Protein AF-A0A8S8Z8U0-F1 (afdb_monomer_lite)

pLDDT: mean 83.7, std 10.75, range [33.66, 98.5]

Structure (mmCIF, N/CA/C/O backbone):
data_AF-A0A8S8Z8U0-F1
#
_entry.id   AF-A0A8S8Z8U0-F1
#
loop_
_atom_site.group_PDB
_atom_site.id
_atom_site.type_symbol
_atom_site.label_atom_id
_atom_site.label_alt_id
_atom_site.label_comp_id
_atom_site.label_asym_id
_atom_site.label_entity_id
_atom_site.label_seq_id
_atom_site.pdbx_PDB_ins_code
_atom_site.Cartn_x
_atom_site.Cartn_y
_atom_site.Cartn_z
_atom_site.occupancy
_atom_site.B_iso_or_equiv
_atom_site.auth_seq_id
_atom_site.auth_comp_id
_atom_site.auth_asym_id
_atom_site.auth_atom_id
_atom_site.pdbx_PDB_model_num
ATOM 1 N N . MET A 1 1 ? -14.856 -9.586 31.157 1.00 59.41 1 MET A N 1
ATOM 2 C CA . MET A 1 1 ? -15.516 -8.540 30.351 1.00 59.41 1 MET A CA 1
ATOM 3 C C . MET A 1 1 ? -16.063 -7.443 31.246 1.00 59.41 1 MET A C 1
ATOM 5 O O . MET A 1 1 ? -15.635 -6.316 31.085 1.00 59.41 1 MET A O 1
ATOM 9 N N . ASP A 1 2 ? -16.874 -7.767 32.256 1.00 60.34 2 ASP A N 1
ATOM 10 C CA . ASP A 1 2 ? -17.532 -6.784 33.145 1.00 60.34 2 ASP A CA 1
ATOM 11 C C . ASP A 1 2 ? -16.604 -5.795 33.875 1.00 60.34 2 ASP A C 1
ATOM 13 O O . ASP A 1 2 ? -17.042 -4.729 34.283 1.00 60.34 2 ASP A O 1
ATOM 17 N N . ASN A 1 3 ? -15.312 -6.108 34.011 1.00 70.12 3 ASN A N 1
ATOM 18 C CA . ASN A 1 3 ? -14.345 -5.220 34.657 1.00 70.12 3 ASN A CA 1
ATOM 19 C C . ASN A 1 3 ? -13.722 -4.174 33.714 1.00 70.12 3 ASN A C 1
ATOM 21 O O . ASN A 1 3 ? -12.944 -3.348 34.184 1.00 70.12 3 ASN A O 1
ATOM 25 N N . TYR A 1 4 ? -14.025 -4.210 32.410 1.00 77.19 4 TYR A N 1
ATOM 26 C CA . TYR A 1 4 ? -13.446 -3.277 31.439 1.00 77.19 4 TYR A CA 1
ATOM 27 C C . TYR A 1 4 ? -13.856 -1.822 31.707 1.00 77.19 4 TYR A C 1
ATOM 29 O O . TYR A 1 4 ? -13.040 -0.926 31.548 1.00 77.19 4 TYR A O 1
ATOM 37 N N . GLU A 1 5 ? -15.052 -1.595 32.256 1.00 76.50 5 GLU A N 1
ATOM 38 C CA . GLU A 1 5 ? -15.542 -0.262 32.651 1.00 76.50 5 GLU A CA 1
ATOM 39 C C . GLU A 1 5 ? -14.601 0.448 33.648 1.00 76.50 5 GLU A C 1
ATOM 41 O O . GLU A 1 5 ? -14.467 1.669 33.643 1.00 76.50 5 GLU A O 1
ATOM 46 N N . PHE A 1 6 ? -13.871 -0.311 34.475 1.00 81.06 6 PHE A N 1
ATOM 47 C CA . PHE A 1 6 ? -12.860 0.242 35.387 1.00 81.06 6 PHE A CA 1
ATOM 48 C C . PHE A 1 6 ? -11.534 0.587 34.697 1.00 81.06 6 PHE A C 1
ATOM 50 O O . PHE A 1 6 ? -10.715 1.299 35.277 1.00 81.06 6 PHE A O 1
ATOM 57 N N . LEU A 1 7 ? -11.312 0.059 33.494 1.00 80.06 7 LEU A N 1
ATOM 58 C CA . LEU A 1 7 ? -10.136 0.292 32.660 1.00 80.06 7 LEU A CA 1
ATOM 59 C C . LEU A 1 7 ? -10.398 1.363 31.594 1.00 80.06 7 LEU A C 1
ATOM 61 O O . LEU A 1 7 ? -9.447 1.997 31.159 1.00 80.06 7 LEU A O 1
ATOM 65 N N . GLU A 1 8 ? -11.654 1.631 31.230 1.00 77.38 8 GLU A N 1
ATOM 66 C CA . GLU A 1 8 ? -12.023 2.645 30.231 1.00 77.38 8 GLU A CA 1
ATOM 67 C C . GLU A 1 8 ? -11.437 4.023 30.559 1.00 77.38 8 GLU A C 1
ATOM 69 O O . GLU A 1 8 ? -10.786 4.633 29.716 1.00 77.38 8 GLU A O 1
ATOM 74 N N . ALA A 1 9 ? -11.597 4.507 31.794 1.00 76.62 9 ALA A N 1
ATOM 75 C CA . ALA A 1 9 ? -11.034 5.799 32.184 1.00 76.62 9 ALA A CA 1
ATOM 76 C C . ALA A 1 9 ? -9.488 5.794 32.178 1.00 76.62 9 ALA A C 1
ATOM 78 O O . ALA A 1 9 ? -8.913 6.632 31.483 1.00 76.62 9 ALA A O 1
ATOM 79 N N . PRO A 1 10 ? -8.798 4.845 32.847 1.00 79.69 10 PRO A N 1
ATOM 80 C CA . PRO A 1 10 ? -7.342 4.748 32.778 1.00 79.69 10 PRO A CA 1
ATOM 81 C C . PRO A 1 10 ? -6.790 4.601 31.363 1.00 79.69 10 PRO A C 1
ATOM 83 O O . PRO A 1 10 ? -5.820 5.262 31.042 1.00 79.69 10 PRO A O 1
ATOM 86 N N . ILE A 1 11 ? -7.374 3.771 30.499 1.00 76.75 11 ILE A N 1
ATOM 87 C CA . ILE A 1 11 ? -6.892 3.593 29.120 1.00 76.75 11 ILE A CA 1
ATOM 88 C C . ILE A 1 11 ? -7.224 4.837 28.296 1.00 76.75 11 ILE A C 1
ATOM 90 O O . ILE A 1 11 ? -6.381 5.330 27.551 1.00 76.75 11 ILE A O 1
ATOM 94 N N . GLY A 1 12 ? -8.429 5.382 28.459 1.00 65.31 12 GLY A N 1
ATOM 95 C CA . GLY A 1 12 ? -8.905 6.566 27.752 1.00 65.31 12 GLY A CA 1
ATOM 96 C C . GLY A 1 12 ? -8.086 7.825 28.037 1.00 65.31 12 GLY A C 1
ATOM 97 O O . GLY A 1 12 ? -7.941 8.653 27.140 1.00 65.31 12 GLY A O 1
ATOM 98 N N . GLU A 1 13 ? -7.497 7.934 29.232 1.00 66.81 13 GLU A N 1
ATOM 99 C CA . GLU A 1 13 ? -6.530 8.980 29.602 1.00 66.81 13 GLU A CA 1
ATOM 100 C C . GLU A 1 13 ? -5.224 8.929 28.785 1.00 66.81 13 GLU A C 1
ATOM 102 O O . GLU A 1 13 ? -4.529 9.936 28.679 1.00 66.81 13 GLU A O 1
ATOM 107 N N . TYR A 1 14 ? -4.876 7.780 28.200 1.00 67.81 14 TYR A N 1
ATOM 108 C CA . TYR A 1 14 ? -3.660 7.606 27.394 1.00 67.81 14 TYR A CA 1
ATOM 109 C C . TYR A 1 14 ? -3.955 7.423 25.903 1.00 67.81 14 TYR A C 1
ATOM 111 O O . TYR A 1 14 ? -3.172 7.859 25.058 1.00 67.81 14 TYR A O 1
ATOM 119 N N . ASN A 1 15 ? -5.052 6.742 25.567 1.00 62.75 15 ASN A N 1
ATOM 120 C CA . ASN A 1 15 ? -5.461 6.436 24.205 1.00 62.75 15 ASN A CA 1
ATOM 121 C C . ASN A 1 15 ? -6.972 6.131 24.143 1.00 62.75 15 ASN A C 1
ATOM 123 O O . ASN A 1 15 ? -7.404 4.984 24.250 1.00 62.75 15 ASN A O 1
ATOM 127 N N . ASN A 1 16 ? -7.783 7.177 23.939 1.00 66.44 16 ASN A N 1
ATOM 128 C CA . ASN A 1 16 ? -9.244 7.069 23.812 1.00 66.44 16 ASN A CA 1
ATOM 129 C C . ASN A 1 16 ? -9.683 6.191 22.626 1.00 66.44 16 ASN A C 1
ATOM 131 O O . ASN A 1 16 ? -10.721 5.542 22.706 1.00 66.44 16 ASN A O 1
ATOM 135 N N . PHE A 1 17 ? -8.888 6.158 21.551 1.00 64.06 17 PHE A N 1
ATOM 136 C CA . PHE A 1 17 ? -9.153 5.309 20.390 1.00 64.06 17 PHE A CA 1
ATOM 137 C C . PHE A 1 17 ? -8.997 3.831 20.751 1.00 64.06 17 PHE A C 1
ATOM 139 O O . PHE A 1 17 ? -9.942 3.068 20.600 1.00 64.06 17 PHE A O 1
ATOM 146 N N . LEU A 1 18 ? -7.851 3.455 21.330 1.00 71.06 18 LEU A N 1
ATOM 147 C CA . LEU A 1 18 ? -7.601 2.088 21.799 1.00 71.06 18 LEU A CA 1
ATOM 148 C C . LEU A 1 18 ? -8.639 1.650 22.837 1.00 71.06 18 LEU A C 1
ATOM 150 O O . LEU A 1 18 ? -9.107 0.520 22.799 1.00 71.06 18 LEU A O 1
ATOM 154 N N . MET A 1 19 ? -9.042 2.556 23.733 1.00 84.31 19 MET A N 1
ATOM 155 C CA . MET A 1 19 ? -10.124 2.290 24.679 1.00 84.31 19 MET A CA 1
ATOM 156 C C . MET A 1 19 ? -11.431 1.926 23.957 1.00 84.31 19 MET A C 1
ATOM 158 O O . MET A 1 19 ? -12.006 0.871 24.209 1.00 84.31 19 MET A O 1
ATOM 162 N N . LYS A 1 20 ? -11.871 2.756 23.006 1.00 74.75 20 LYS A N 1
ATOM 163 C CA . LYS A 1 20 ? -13.104 2.501 22.249 1.00 74.75 20 LYS A CA 1
ATOM 164 C C . LYS A 1 20 ? -13.020 1.258 21.371 1.00 74.75 20 LYS A C 1
ATOM 166 O O . LYS A 1 20 ? -14.028 0.578 21.216 1.00 74.75 20 LYS A O 1
ATOM 171 N N . GLU A 1 21 ? -11.861 0.964 20.784 1.00 76.38 21 GLU A N 1
ATOM 172 C CA . GLU A 1 21 ? -11.664 -0.267 20.012 1.00 76.38 21 GLU A CA 1
ATOM 173 C C . GLU A 1 21 ? -11.795 -1.497 20.905 1.00 76.38 21 GLU A C 1
ATOM 175 O O . GLU A 1 21 ? -12.595 -2.373 20.596 1.00 76.38 21 GLU A O 1
ATOM 180 N N . ILE A 1 22 ? -11.108 -1.534 22.051 1.00 81.81 22 ILE A N 1
ATOM 181 C CA . ILE A 1 22 ? -11.239 -2.653 22.993 1.00 81.81 22 ILE A CA 1
ATOM 182 C C . ILE A 1 22 ? -12.690 -2.778 23.476 1.00 81.81 22 ILE A C 1
ATOM 184 O O . ILE A 1 22 ? -13.212 -3.891 23.557 1.00 81.81 22 ILE A O 1
ATOM 188 N N . GLU A 1 23 ? -13.356 -1.658 23.779 1.00 82.88 23 GLU A N 1
ATOM 189 C CA . GLU A 1 23 ? -14.762 -1.656 24.186 1.00 82.88 23 GLU A CA 1
ATOM 190 C C . GLU A 1 23 ? -15.659 -2.272 23.107 1.00 82.88 23 GLU A C 1
ATOM 192 O O . GLU A 1 23 ? -16.403 -3.215 23.393 1.00 82.88 23 GLU A O 1
ATOM 197 N N . ASN A 1 24 ? -15.572 -1.770 21.873 1.00 79.25 24 ASN A N 1
ATOM 198 C CA . ASN A 1 24 ? -16.380 -2.237 20.750 1.00 79.25 24 ASN A CA 1
ATOM 199 C C . ASN A 1 24 ? -16.095 -3.708 20.436 1.00 79.25 24 ASN A C 1
ATOM 201 O O . ASN A 1 24 ? -17.030 -4.501 20.307 1.00 79.25 24 ASN A O 1
ATOM 205 N N . ASP A 1 25 ? -14.829 -4.106 20.388 1.00 82.06 25 ASP A N 1
ATOM 206 C CA . ASP A 1 25 ? -14.444 -5.479 20.080 1.00 82.06 25 ASP A CA 1
ATOM 207 C C . ASP A 1 25 ? -14.939 -6.460 21.137 1.00 82.06 25 ASP A C 1
ATOM 209 O O . ASP A 1 25 ? -15.443 -7.538 20.819 1.00 82.06 25 ASP A O 1
ATOM 213 N N . MET A 1 26 ? -14.819 -6.093 22.415 1.00 85.25 26 MET A N 1
ATOM 214 C CA . MET A 1 26 ? -15.253 -6.944 23.517 1.00 85.25 26 MET A CA 1
ATOM 215 C C . MET A 1 26 ? -16.775 -6.998 23.652 1.00 85.25 26 MET A C 1
ATOM 217 O O . MET A 1 26 ? -17.323 -8.078 23.893 1.00 85.25 26 MET A O 1
ATOM 221 N N . ARG A 1 27 ? -17.454 -5.845 23.587 1.00 79.88 27 ARG A N 1
ATOM 222 C CA . ARG A 1 27 ? -18.875 -5.716 23.956 1.00 79.88 27 ARG A CA 1
ATOM 223 C C . ARG A 1 27 ? -19.822 -5.902 22.782 1.00 79.88 27 ARG A C 1
ATOM 225 O O . ARG A 1 27 ? -20.894 -6.473 22.983 1.00 79.88 27 ARG A O 1
ATOM 232 N N . GLU A 1 28 ? -19.433 -5.448 21.597 1.00 77.75 28 GLU A N 1
ATOM 233 C CA . GLU A 1 28 ? -20.251 -5.523 20.390 1.00 77.75 28 GLU A CA 1
ATOM 234 C C . GLU A 1 28 ? -19.783 -6.679 19.508 1.00 77.75 28 GLU A C 1
ATOM 236 O O . GLU A 1 28 ? -20.542 -7.617 19.272 1.00 77.75 28 GLU A O 1
ATOM 241 N N . GLU A 1 29 ? -18.530 -6.673 19.054 1.00 77.81 29 GLU A N 1
ATOM 242 C CA . GLU A 1 29 ? -18.082 -7.586 17.998 1.00 77.81 29 GLU A CA 1
ATOM 243 C C . GLU A 1 29 ? -18.007 -9.043 18.467 1.00 77.81 29 GLU A C 1
ATOM 245 O O . GLU A 1 29 ? -18.734 -9.900 17.957 1.00 77.81 29 GLU A O 1
ATOM 250 N N . LEU A 1 30 ? -17.211 -9.331 19.499 1.00 84.38 30 LEU A N 1
ATOM 251 C CA . LEU A 1 30 ? -17.053 -10.684 20.036 1.00 84.38 30 LEU A CA 1
ATOM 252 C C . LEU A 1 30 ? -18.384 -11.248 20.545 1.00 84.38 30 LEU A C 1
ATOM 254 O O . LEU A 1 30 ? -18.685 -12.430 20.358 1.00 84.38 30 LEU A O 1
ATOM 258 N N . ARG A 1 31 ? -19.215 -10.396 21.151 1.00 83.81 31 ARG A N 1
ATOM 259 C CA . ARG A 1 31 ? -20.550 -10.781 21.603 1.00 83.81 31 ARG A CA 1
ATOM 260 C C . ARG A 1 31 ? -21.446 -11.169 20.428 1.00 83.81 31 ARG A C 1
ATOM 262 O O . ARG A 1 31 ? -22.021 -12.257 20.450 1.00 83.81 31 ARG A O 1
ATOM 269 N N . ASN A 1 32 ? -21.530 -10.326 19.400 1.00 79.50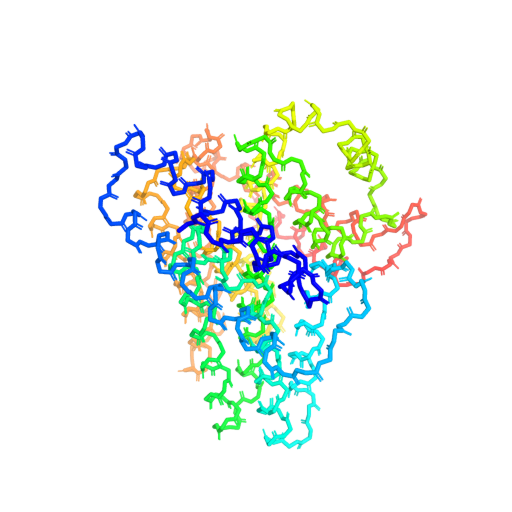 32 ASN A N 1
ATOM 270 C CA . ASN A 1 32 ? -22.333 -10.590 18.208 1.00 79.50 32 ASN A CA 1
ATOM 271 C C . ASN A 1 32 ? -21.848 -11.847 17.474 1.00 79.50 32 ASN A C 1
ATOM 273 O O . ASN A 1 32 ? -22.666 -12.642 17.011 1.00 79.50 32 ASN A O 1
ATOM 277 N N . MET A 1 33 ? -20.536 -12.084 17.414 1.00 80.31 33 MET A N 1
ATOM 278 C CA . MET A 1 33 ? -19.956 -13.301 16.835 1.00 80.31 33 MET A CA 1
ATOM 279 C C . MET A 1 33 ? -20.369 -14.564 17.597 1.00 80.31 33 MET A C 1
ATOM 281 O O . MET A 1 33 ? -20.724 -15.569 16.982 1.00 80.31 33 MET A O 1
ATOM 285 N N . ILE A 1 34 ? -20.368 -14.522 18.931 1.00 86.62 34 ILE A N 1
ATOM 286 C CA . ILE A 1 34 ? -20.822 -15.649 19.755 1.00 86.62 34 ILE A CA 1
ATOM 287 C C . ILE A 1 34 ? -22.329 -15.874 19.578 1.00 86.62 34 ILE A C 1
ATOM 289 O O . ILE A 1 34 ? -22.762 -17.010 19.386 1.00 86.62 34 ILE A O 1
ATOM 293 N N . GLU A 1 35 ? -23.132 -14.807 19.611 1.00 85.69 35 GLU A N 1
ATOM 294 C CA . GLU A 1 35 ? -24.594 -14.887 19.484 1.00 85.69 35 GLU A CA 1
ATOM 295 C C . GLU A 1 35 ? -25.041 -15.359 18.086 1.00 85.69 35 GLU A C 1
ATOM 297 O O . GLU A 1 35 ? -26.037 -16.076 17.965 1.00 85.69 35 GLU A O 1
ATOM 302 N N . SER A 1 36 ? -24.292 -15.009 17.037 1.00 84.88 36 SER A N 1
ATOM 303 C CA . SER A 1 36 ? -24.555 -15.425 15.650 1.00 84.88 36 SER A CA 1
ATOM 304 C C . SER A 1 36 ? -23.959 -16.787 15.276 1.00 84.88 36 SER A C 1
ATOM 306 O O . SER A 1 36 ? -24.269 -17.312 14.205 1.00 84.88 36 SER A O 1
ATOM 308 N N . GLY A 1 37 ? -23.156 -17.397 16.155 1.00 88.44 37 GLY A N 1
ATOM 309 C CA . GLY A 1 37 ? -22.543 -18.703 15.913 1.00 88.44 37 GLY A CA 1
ATOM 310 C C . GLY A 1 37 ? -21.390 -18.672 14.904 1.00 88.44 37 GLY A C 1
ATOM 311 O O . GLY A 1 37 ? -21.233 -19.624 14.137 1.00 88.44 37 GLY A O 1
ATOM 312 N N . SER A 1 38 ? -20.597 -17.595 14.895 1.00 83.75 38 SER A N 1
ATOM 313 C CA . SER A 1 38 ? -19.375 -17.477 14.089 1.00 83.75 38 SER A CA 1
ATOM 314 C C . SER A 1 38 ? -18.400 -18.634 14.331 1.00 83.75 38 SER A C 1
ATOM 316 O O . SER A 1 38 ? -18.418 -19.300 15.369 1.00 83.75 38 SER A O 1
ATOM 318 N N . SER A 1 39 ? -17.523 -18.884 13.355 1.00 84.62 39 SER A N 1
ATOM 319 C CA . SER A 1 39 ? -16.564 -19.989 13.433 1.00 84.62 39 SER A CA 1
ATOM 320 C C . SER A 1 39 ? -15.587 -19.821 14.604 1.00 84.62 39 SER A C 1
ATOM 322 O O . SER A 1 39 ? -15.185 -18.710 14.953 1.00 84.62 39 SER A O 1
ATOM 324 N N . GLU A 1 40 ? -15.153 -20.944 15.183 1.00 84.25 40 GLU A N 1
ATOM 325 C CA . GLU A 1 40 ? -14.172 -20.956 16.277 1.00 84.25 40 GLU A CA 1
ATOM 326 C C . GLU A 1 40 ? -12.879 -20.218 15.897 1.00 84.25 40 GLU A C 1
ATOM 328 O O . GLU A 1 40 ? -12.325 -19.488 16.713 1.00 84.25 40 GLU A O 1
ATOM 333 N N . ALA A 1 41 ? -12.434 -20.352 14.644 1.00 70.62 41 ALA A N 1
ATOM 334 C CA . ALA A 1 41 ? -11.243 -19.674 14.140 1.00 70.62 41 ALA A CA 1
ATOM 335 C C . ALA A 1 41 ? -11.369 -18.142 14.194 1.00 70.62 41 ALA A C 1
ATOM 337 O O . ALA A 1 41 ? -10.425 -17.473 14.612 1.00 70.62 41 ALA A O 1
ATOM 338 N N . LEU A 1 42 ? -12.532 -17.596 13.821 1.00 64.38 42 LEU A N 1
ATOM 339 C CA . LEU A 1 42 ? -12.791 -16.157 13.888 1.00 64.38 42 LEU A CA 1
ATOM 340 C C . LEU A 1 42 ? -12.889 -15.681 15.341 1.00 64.38 42 LEU A C 1
ATOM 342 O O . LEU A 1 42 ? -12.262 -14.692 15.696 1.00 64.38 42 LEU A O 1
ATOM 346 N N . ILE A 1 43 ? -13.587 -16.424 16.207 1.00 80.81 43 ILE A N 1
ATOM 347 C CA . ILE A 1 43 ? -13.696 -16.088 17.638 1.00 80.81 43 ILE A CA 1
ATOM 348 C C . ILE A 1 43 ? -12.310 -16.043 18.301 1.00 80.81 43 ILE A C 1
ATOM 350 O O . ILE A 1 43 ? -12.002 -15.105 19.035 1.00 80.81 43 ILE A O 1
ATOM 354 N N . GLN A 1 44 ? -11.451 -17.030 18.027 1.00 79.12 44 GLN A N 1
ATOM 355 C CA . GLN A 1 44 ? -10.078 -17.062 18.546 1.00 79.12 44 GLN A CA 1
ATOM 356 C C . GLN A 1 44 ? -9.237 -15.892 18.022 1.00 79.12 44 GLN A C 1
ATOM 358 O O . GLN A 1 44 ? -8.438 -15.325 18.766 1.00 79.12 44 GLN A O 1
ATOM 363 N N . ALA A 1 45 ? -9.421 -15.504 16.758 1.00 70.06 45 ALA A N 1
ATOM 364 C CA . ALA A 1 45 ? -8.734 -14.352 16.185 1.00 70.06 45 ALA A CA 1
ATOM 365 C C . ALA A 1 45 ? -9.143 -13.041 16.875 1.00 70.06 45 ALA A C 1
ATOM 367 O O . ALA A 1 45 ? -8.261 -12.287 17.286 1.00 70.06 45 ALA A O 1
ATOM 368 N N . THR A 1 46 ? -10.442 -12.812 17.087 1.00 75.69 46 THR A N 1
ATOM 369 C CA . THR A 1 46 ? -10.953 -11.627 17.797 1.00 75.69 46 THR A CA 1
ATOM 370 C C . THR A 1 46 ? -10.474 -11.584 19.250 1.00 75.69 46 THR A C 1
ATOM 372 O O . THR A 1 46 ? -10.066 -10.532 19.732 1.00 75.69 46 THR A O 1
ATOM 375 N N . ILE A 1 47 ? -10.427 -12.725 19.951 1.00 87.31 47 ILE A N 1
ATOM 376 C CA . ILE A 1 47 ? -9.868 -12.794 21.316 1.00 87.31 47 ILE A CA 1
ATOM 377 C C . ILE A 1 47 ? -8.380 -12.426 21.326 1.00 87.31 47 ILE A C 1
ATOM 379 O O . ILE A 1 47 ? -7.941 -11.689 22.211 1.00 87.31 47 ILE A O 1
ATOM 383 N N . GLN A 1 48 ? -7.601 -12.909 20.354 1.00 80.88 48 GLN A N 1
ATOM 384 C CA . GLN A 1 48 ? -6.186 -12.555 20.257 1.00 80.88 48 GLN A CA 1
ATOM 385 C C . GLN A 1 48 ? -6.001 -11.052 20.009 1.00 80.88 48 GLN A C 1
ATOM 387 O O . GLN A 1 48 ? -5.127 -10.459 20.635 1.00 80.88 48 GLN A O 1
ATOM 392 N N . LYS A 1 49 ? -6.837 -10.432 19.162 1.00 79.75 49 LYS A N 1
ATOM 393 C CA . LYS A 1 49 ? -6.832 -8.977 18.938 1.00 79.75 49 LYS A CA 1
ATOM 394 C C . LYS A 1 49 ? -7.066 -8.219 20.242 1.00 79.75 49 LYS A C 1
ATOM 396 O O . LYS A 1 49 ? -6.222 -7.426 20.640 1.00 79.75 49 LYS A O 1
ATOM 401 N N . ILE A 1 50 ? -8.164 -8.530 20.934 1.00 84.81 50 ILE A N 1
ATOM 402 C CA . ILE A 1 50 ? -8.514 -7.900 22.215 1.00 84.81 50 ILE A CA 1
ATOM 403 C C . ILE A 1 50 ? -7.365 -8.046 23.216 1.00 84.81 50 ILE A C 1
ATOM 405 O O . ILE A 1 50 ? -7.065 -7.112 23.950 1.00 84.81 50 ILE A O 1
ATOM 409 N N . THR A 1 51 ? -6.711 -9.209 23.246 1.00 88.31 51 THR A N 1
ATOM 410 C CA . THR A 1 51 ? -5.575 -9.448 24.147 1.00 88.31 51 THR A CA 1
ATOM 411 C C . THR A 1 51 ? -4.387 -8.552 23.794 1.00 88.31 51 THR A C 1
ATOM 413 O O . THR A 1 51 ? -3.865 -7.890 24.680 1.00 88.31 51 THR A O 1
ATOM 416 N N . ASN A 1 52 ? -4.019 -8.448 22.512 1.00 77.94 52 ASN A N 1
ATOM 417 C CA . ASN A 1 52 ? -2.948 -7.551 22.065 1.00 77.94 52 ASN A CA 1
ATOM 418 C C . ASN A 1 52 ? -3.267 -6.077 22.377 1.00 77.94 52 ASN A C 1
ATOM 420 O O . ASN A 1 52 ? -2.392 -5.319 22.788 1.00 77.94 52 ASN A O 1
ATOM 424 N N . ASP A 1 53 ? -4.522 -5.664 22.194 1.00 80.94 53 ASP A N 1
ATOM 425 C CA . ASP A 1 53 ? -4.959 -4.299 22.492 1.00 80.94 53 ASP A CA 1
ATOM 426 C C . ASP A 1 53 ? -4.929 -4.010 23.999 1.00 80.94 53 ASP A C 1
ATOM 428 O O . ASP A 1 53 ? -4.540 -2.916 24.413 1.00 80.94 53 ASP A O 1
ATOM 432 N N . LEU A 1 54 ? -5.278 -4.996 24.829 1.00 86.81 54 LEU A N 1
ATOM 433 C CA . LEU A 1 54 ? -5.144 -4.915 26.283 1.00 86.81 54 LEU A CA 1
ATOM 434 C C . LEU A 1 54 ? -3.676 -4.850 26.725 1.00 86.81 54 LEU A C 1
ATOM 436 O O . LEU A 1 54 ? -3.375 -4.050 27.606 1.00 86.81 54 LEU A O 1
ATOM 440 N N . ASP A 1 55 ? -2.778 -5.613 26.099 1.00 84.31 55 ASP A N 1
ATOM 441 C CA . ASP A 1 55 ? -1.334 -5.556 26.371 1.00 84.31 55 ASP A CA 1
ATOM 442 C C . ASP A 1 55 ? -0.778 -4.160 26.020 1.00 84.31 55 ASP A C 1
ATOM 444 O O . ASP A 1 55 ? -0.121 -3.510 26.835 1.00 84.31 55 ASP A O 1
ATOM 448 N N . ASN A 1 56 ? -1.147 -3.624 24.849 1.00 77.12 56 ASN A N 1
ATOM 449 C CA . ASN A 1 56 ? -0.806 -2.257 24.442 1.00 77.12 56 ASN A CA 1
ATOM 450 C C . ASN A 1 56 ? -1.349 -1.208 25.427 1.00 77.12 56 ASN A C 1
ATOM 452 O O . ASN A 1 56 ? -0.692 -0.207 25.727 1.00 77.12 56 ASN A O 1
ATOM 456 N N . ALA A 1 57 ? -2.573 -1.411 25.915 1.00 81.56 57 ALA A N 1
ATOM 457 C CA . ALA A 1 57 ? -3.202 -0.526 26.880 1.00 81.56 57 ALA A CA 1
ATOM 458 C C . ALA A 1 57 ? -2.505 -0.586 28.249 1.00 81.56 57 ALA A C 1
ATOM 460 O O . ALA A 1 57 ? -2.314 0.456 28.881 1.00 81.56 57 ALA A O 1
ATOM 461 N N . GLU A 1 58 ? -2.088 -1.772 28.693 1.00 84.62 58 GLU A N 1
ATOM 462 C CA . GLU A 1 58 ? -1.317 -1.964 29.921 1.00 84.62 58 GLU A CA 1
ATOM 463 C C . GLU A 1 58 ? 0.034 -1.248 29.849 1.00 84.62 58 GLU A C 1
ATOM 465 O O . GLU A 1 58 ? 0.380 -0.513 30.781 1.00 84.62 58 GLU A O 1
ATOM 470 N N . ASP A 1 59 ? 0.758 -1.384 28.737 1.00 78.75 59 ASP A N 1
ATOM 471 C CA . ASP A 1 59 ? 2.032 -0.695 28.508 1.00 78.75 59 ASP A CA 1
ATOM 472 C C . ASP A 1 59 ? 1.870 0.831 28.566 1.00 78.75 59 ASP A C 1
ATOM 474 O O . ASP A 1 59 ? 2.654 1.535 29.215 1.00 78.75 59 ASP A O 1
ATOM 478 N N . LEU A 1 60 ? 0.809 1.354 27.943 1.00 75.00 60 LEU A N 1
ATOM 479 C CA . LEU A 1 60 ? 0.485 2.780 27.963 1.00 75.00 60 LEU A CA 1
ATOM 480 C C . LEU A 1 60 ? 0.214 3.273 29.386 1.00 75.00 60 LEU A C 1
ATOM 482 O O . LEU A 1 60 ? 0.868 4.219 29.833 1.00 75.00 60 LEU A O 1
ATOM 486 N N . VAL A 1 61 ? -0.688 2.607 30.111 1.00 79.50 61 VAL A N 1
ATOM 487 C CA . VAL A 1 61 ? -1.065 2.988 31.482 1.00 79.50 61 VAL A CA 1
ATOM 488 C C . VAL A 1 61 ? 0.126 2.861 32.443 1.00 79.50 61 VAL A C 1
ATOM 490 O O . VAL A 1 61 ? 0.287 3.686 33.347 1.00 79.50 61 VAL A O 1
ATOM 493 N N . SER A 1 62 ? 1.003 1.877 32.227 1.00 82.06 62 SER A N 1
ATOM 494 C CA . SER A 1 62 ? 2.169 1.607 33.079 1.00 82.06 62 SER A CA 1
ATOM 495 C C . SER A 1 62 ? 3.336 2.575 32.853 1.00 82.06 62 SER A C 1
ATOM 497 O O . SER A 1 62 ? 4.164 2.759 33.748 1.00 82.06 62 SER A O 1
ATOM 499 N N . SER A 1 63 ? 3.401 3.232 31.690 1.00 74.12 63 SER A N 1
ATOM 500 C CA . SER A 1 63 ? 4.500 4.139 31.315 1.00 74.12 63 SER A CA 1
ATOM 501 C C . SER A 1 63 ? 4.503 5.496 32.043 1.00 74.12 63 SER A C 1
ATOM 503 O O . SER A 1 63 ? 5.529 6.177 32.067 1.00 74.12 63 SER A O 1
ATOM 505 N N . GLY A 1 64 ? 3.402 5.871 32.707 1.00 58.94 64 GLY A N 1
ATOM 506 C CA . GLY A 1 64 ? 3.391 6.940 33.709 1.00 58.94 64 GLY A CA 1
ATOM 507 C C . GLY A 1 64 ? 3.510 8.370 33.168 1.00 58.94 64 GLY A C 1
ATOM 508 O O . GLY A 1 64 ? 4.456 9.085 33.498 1.00 58.94 64 GLY A O 1
ATOM 509 N N . SER A 1 65 ? 2.516 8.815 32.398 1.00 53.28 65 SER A N 1
ATOM 510 C CA . SER A 1 65 ? 2.040 10.211 32.301 1.00 53.28 65 SER A CA 1
ATOM 511 C C . SER A 1 65 ? 0.831 10.256 31.362 1.00 53.28 65 SER A C 1
ATOM 513 O O . SER A 1 65 ? 1.008 9.943 30.184 1.00 53.28 65 SER A O 1
ATOM 515 N N . PRO A 1 66 ? -0.362 10.667 31.834 1.00 48.81 66 PRO A N 1
ATOM 516 C CA . PRO A 1 66 ? -1.523 10.859 30.972 1.00 48.81 66 PRO A CA 1
ATOM 517 C C . PRO A 1 66 ? -1.175 11.853 29.865 1.00 48.81 66 PRO A C 1
ATOM 519 O O . PRO A 1 66 ? -0.738 12.977 30.146 1.00 48.81 66 PRO A O 1
ATOM 522 N N . ALA A 1 67 ? -1.339 11.445 28.610 1.00 48.12 67 ALA A N 1
ATOM 523 C CA . ALA A 1 67 ? -1.318 12.396 27.515 1.00 48.12 67 ALA A CA 1
ATOM 524 C C . ALA A 1 67 ? -2.559 13.284 27.687 1.00 48.12 67 ALA A C 1
ATOM 526 O O . ALA A 1 67 ? -3.666 12.781 27.850 1.00 48.12 67 ALA A O 1
ATOM 527 N N . ALA A 1 68 ? -2.394 14.610 27.703 1.00 43.84 68 ALA A N 1
ATOM 528 C CA . ALA A 1 68 ? -3.541 15.508 27.551 1.00 43.84 68 ALA A CA 1
ATOM 529 C C . ALA A 1 68 ? -4.368 15.031 26.348 1.00 43.84 68 ALA A C 1
ATOM 531 O O . ALA A 1 68 ? -3.728 14.686 25.362 1.00 43.84 68 ALA A O 1
ATOM 532 N N . GLU A 1 69 ? -5.711 14.996 26.444 1.00 41.00 69 GLU A N 1
ATOM 533 C CA . GLU A 1 69 ? -6.651 14.570 25.384 1.00 41.00 69 GLU A CA 1
ATOM 534 C C . GLU A 1 69 ? -6.150 14.963 23.986 1.00 41.00 69 GLU A C 1
ATOM 536 O O . GLU A 1 69 ? -6.452 16.034 23.458 1.00 41.00 69 GLU A O 1
ATOM 541 N N . GLU A 1 70 ? -5.356 14.093 23.375 1.00 48.03 70 GLU A N 1
ATOM 542 C CA . GLU A 1 70 ? -4.920 14.240 22.006 1.00 48.03 70 GLU A CA 1
ATOM 543 C C . GLU A 1 70 ? -5.787 13.248 21.257 1.00 48.03 70 GLU A C 1
ATOM 545 O O . GLU A 1 70 ? -5.584 12.036 21.320 1.00 48.03 70 GLU A O 1
ATOM 550 N N . VAL A 1 71 ? -6.837 13.767 20.617 1.00 59.03 71 VAL A N 1
ATOM 551 C CA . VAL A 1 71 ? -7.595 12.997 19.633 1.00 59.03 71 VAL A CA 1
ATOM 552 C C . VAL A 1 71 ? -6.571 12.476 18.633 1.00 59.03 71 VAL A C 1
ATOM 554 O O . VAL A 1 71 ? -5.954 13.260 17.909 1.00 59.03 71 VAL A O 1
ATOM 557 N N . VAL A 1 72 ? -6.338 11.163 18.646 1.00 72.06 72 VAL A N 1
ATOM 558 C CA . VAL A 1 72 ? -5.373 10.529 17.754 1.00 72.06 72 VAL A CA 1
ATOM 559 C C . VAL A 1 72 ? -5.916 10.657 16.340 1.00 72.06 72 VAL A C 1
ATOM 561 O O . VAL A 1 72 ? -6.818 9.937 15.932 1.00 72.06 72 VAL A O 1
ATOM 564 N N . LYS A 1 73 ? -5.355 11.592 15.586 1.00 87.50 73 LYS A N 1
ATOM 565 C CA . LYS A 1 73 ? -5.663 11.766 14.172 1.00 87.50 73 LYS A CA 1
ATOM 566 C C . LYS A 1 73 ? -4.879 10.750 13.359 1.00 87.50 73 LYS A C 1
ATOM 568 O O . LYS A 1 73 ? -3.659 10.880 13.209 1.00 87.50 73 LYS A O 1
ATOM 573 N N . LEU A 1 74 ? -5.560 9.710 12.885 1.00 90.06 74 LEU A N 1
ATOM 574 C CA . LEU A 1 74 ? -4.940 8.604 12.154 1.00 90.06 74 LEU A CA 1
ATOM 575 C C . LEU A 1 74 ? -4.206 9.082 10.893 1.00 90.06 74 LEU A C 1
ATOM 577 O O . LEU A 1 74 ? -3.141 8.558 10.568 1.00 90.06 74 LEU A O 1
ATOM 581 N N . GLY A 1 75 ? -4.693 10.132 10.233 1.00 91.94 75 GLY A N 1
ATOM 582 C CA . GLY A 1 75 ? -4.013 10.771 9.112 1.00 91.94 75 GLY A CA 1
ATOM 583 C C . GLY A 1 75 ? -2.688 11.422 9.504 1.00 91.94 75 GLY A C 1
ATOM 584 O O . GLY A 1 75 ? -1.696 11.272 8.786 1.00 91.94 75 GLY A O 1
ATOM 585 N N . GLU A 1 76 ? -2.613 12.061 10.675 1.00 92.50 76 GLU A N 1
ATOM 586 C CA . GLU A 1 76 ? -1.350 12.589 11.203 1.00 92.50 76 GLU A CA 1
ATOM 587 C C . GLU A 1 76 ? -0.371 11.460 11.564 1.00 92.50 76 GLU A C 1
ATOM 589 O O . GLU A 1 76 ? 0.827 11.589 11.303 1.00 92.50 76 GLU A O 1
ATOM 594 N N . GLN A 1 77 ? -0.851 10.337 12.114 1.00 93.75 77 GLN A N 1
ATOM 595 C CA . GLN A 1 77 ? 0.007 9.182 12.420 1.00 93.75 77 GLN A CA 1
ATOM 596 C C . GLN A 1 77 ? 0.520 8.493 11.150 1.00 93.75 77 GLN A C 1
ATOM 598 O O . GLN A 1 77 ? 1.714 8.213 11.049 1.00 93.75 77 GLN A O 1
ATOM 603 N N . TRP A 1 78 ? -0.329 8.306 10.136 1.00 95.75 78 TRP A N 1
ATOM 604 C CA . TRP A 1 78 ? 0.090 7.805 8.824 1.00 95.75 78 TRP A CA 1
ATOM 605 C C . TRP A 1 78 ? 1.136 8.729 8.179 1.00 95.75 78 TRP A C 1
ATOM 607 O O . TRP A 1 78 ? 2.181 8.273 7.706 1.00 95.75 78 TRP A O 1
ATOM 617 N N . ALA A 1 79 ? 0.915 10.049 8.223 1.00 95.12 79 ALA A N 1
ATOM 618 C CA . ALA A 1 79 ? 1.870 11.024 7.703 1.00 95.12 79 ALA A CA 1
ATOM 619 C C . ALA A 1 79 ? 3.207 10.991 8.466 1.00 95.12 79 ALA A C 1
ATOM 621 O O . ALA A 1 79 ? 4.265 11.180 7.855 1.00 95.12 79 ALA A O 1
ATOM 622 N N . LYS A 1 80 ? 3.181 10.723 9.782 1.00 95.81 80 LYS A N 1
ATOM 623 C CA . LYS A 1 80 ? 4.390 10.481 10.583 1.00 95.81 80 LYS A CA 1
ATOM 624 C C . LYS A 1 80 ? 5.111 9.216 10.126 1.00 95.81 80 LYS A C 1
ATOM 626 O O . LYS A 1 80 ? 6.295 9.335 9.838 1.00 95.81 80 LYS A O 1
ATOM 631 N N . VAL A 1 81 ? 4.431 8.073 9.961 1.00 97.25 81 VAL A N 1
ATOM 632 C CA . VAL A 1 81 ? 5.045 6.836 9.420 1.00 97.25 81 VAL A CA 1
ATOM 633 C C . VAL A 1 81 ? 5.766 7.135 8.107 1.00 97.25 81 VAL A C 1
ATOM 635 O O . VAL A 1 81 ? 6.976 6.935 8.000 1.00 97.25 81 VAL A O 1
ATOM 638 N N . LYS A 1 82 ? 5.053 7.723 7.139 1.00 95.75 82 LYS A N 1
ATOM 639 C CA . LYS A 1 82 ? 5.612 8.113 5.839 1.00 95.75 82 LYS A CA 1
ATOM 640 C C . LYS A 1 82 ? 6.859 8.989 5.974 1.00 95.75 82 LYS A C 1
ATOM 642 O O . LYS A 1 82 ? 7.877 8.753 5.322 1.00 95.75 82 LYS A O 1
ATOM 647 N N . LYS A 1 83 ? 6.774 10.042 6.790 1.00 96.69 83 LYS A N 1
ATOM 648 C CA . LYS A 1 83 ? 7.873 10.993 6.980 1.00 96.69 83 LYS A CA 1
ATOM 649 C C . LYS A 1 83 ? 9.079 10.321 7.631 1.00 96.69 83 LYS A C 1
ATOM 651 O O . LYS A 1 83 ? 10.198 10.546 7.179 1.00 96.69 83 LYS A O 1
ATOM 656 N N . THR A 1 84 ? 8.854 9.509 8.658 1.00 97.88 84 THR A N 1
ATOM 657 C CA . THR A 1 84 ? 9.904 8.799 9.389 1.00 97.88 84 THR A CA 1
ATOM 658 C C . THR A 1 84 ? 10.621 7.803 8.479 1.00 97.88 84 THR A C 1
ATOM 660 O O . THR A 1 84 ? 11.844 7.849 8.397 1.00 97.88 84 THR A O 1
ATOM 663 N N . LEU A 1 85 ? 9.891 7.010 7.690 1.00 97.81 85 LEU A N 1
ATOM 664 C CA . LEU A 1 85 ? 10.475 6.113 6.684 1.00 97.81 85 LEU A CA 1
ATOM 665 C C . LEU A 1 85 ? 11.281 6.876 5.620 1.00 97.81 85 LEU A C 1
ATOM 667 O O . LEU A 1 85 ? 12.398 6.497 5.265 1.00 97.81 85 LEU A O 1
ATOM 671 N N . GLY A 1 86 ? 10.750 8.004 5.139 1.00 96.38 86 GLY A N 1
ATOM 672 C CA . GLY A 1 86 ? 11.460 8.876 4.204 1.00 96.38 86 GLY A CA 1
ATOM 673 C C . GLY A 1 86 ? 12.739 9.486 4.790 1.00 96.38 86 GLY A C 1
ATOM 674 O O . GLY A 1 86 ? 13.692 9.727 4.046 1.00 96.38 86 GLY A O 1
ATOM 675 N N . ASN A 1 87 ? 12.773 9.728 6.102 1.00 97.50 87 ASN A N 1
ATOM 676 C CA . ASN A 1 87 ? 13.969 10.163 6.818 1.00 97.50 87 ASN A CA 1
ATOM 677 C C . ASN A 1 87 ? 14.952 9.005 7.027 1.00 97.50 87 ASN A C 1
ATOM 679 O O . ASN A 1 87 ? 16.141 9.218 6.824 1.00 97.50 87 ASN A O 1
ATOM 683 N N . ALA A 1 88 ? 14.476 7.792 7.332 1.00 97.56 88 ALA A N 1
ATOM 684 C CA . ALA A 1 88 ? 15.314 6.598 7.465 1.00 97.56 88 ALA A CA 1
ATOM 685 C C . ALA A 1 88 ? 16.159 6.359 6.205 1.00 97.56 88 ALA A C 1
ATOM 687 O O . ALA A 1 88 ? 17.358 6.106 6.293 1.00 97.56 88 ALA A O 1
ATOM 688 N N . TYR A 1 89 ? 15.562 6.547 5.024 1.00 96.44 89 TYR A N 1
ATOM 689 C CA . TYR A 1 89 ? 16.282 6.470 3.750 1.00 96.44 89 TYR A CA 1
ATOM 690 C C . TYR A 1 89 ? 17.329 7.585 3.563 1.00 96.44 89 TYR A C 1
ATOM 692 O O . TYR A 1 89 ? 18.352 7.373 2.913 1.00 96.44 89 TYR A O 1
ATOM 700 N N . LYS A 1 90 ? 17.060 8.790 4.077 1.00 96.12 90 LYS A N 1
ATOM 701 C CA . LYS A 1 90 ? 17.937 9.968 3.934 1.00 96.12 90 LYS A CA 1
ATOM 702 C C . LYS A 1 90 ? 19.023 10.053 5.005 1.00 96.12 90 LYS A C 1
ATOM 704 O O . LYS A 1 90 ? 19.889 10.915 4.880 1.00 96.12 90 LYS A O 1
ATOM 709 N N . ALA A 1 91 ? 18.938 9.228 6.044 1.00 96.88 91 ALA A N 1
ATOM 710 C CA . ALA A 1 91 ? 19.881 9.210 7.146 1.00 96.88 91 ALA A CA 1
ATOM 711 C C . ALA A 1 91 ? 21.309 8.937 6.654 1.00 96.88 91 ALA A C 1
ATOM 713 O O . ALA A 1 91 ? 21.530 8.212 5.680 1.00 96.88 91 ALA A O 1
ATOM 714 N N . GLU A 1 92 ? 22.287 9.536 7.332 1.00 95.62 92 GLU A N 1
ATOM 715 C CA . GLU A 1 92 ? 23.694 9.449 6.918 1.00 95.62 92 GLU A CA 1
ATOM 716 C C . GLU A 1 92 ? 24.367 8.160 7.406 1.00 95.62 92 GLU A C 1
ATOM 718 O O . GLU A 1 92 ? 25.437 7.788 6.920 1.00 95.62 92 GLU A O 1
ATOM 723 N N . THR A 1 93 ? 23.748 7.469 8.367 1.00 97.31 93 THR A N 1
ATOM 724 C CA . THR A 1 93 ? 24.292 6.260 8.986 1.00 97.31 93 THR A CA 1
ATOM 725 C C . THR A 1 93 ? 23.253 5.146 9.043 1.00 97.31 93 THR A C 1
ATOM 727 O O . THR A 1 93 ? 22.068 5.398 9.247 1.00 97.31 93 THR A O 1
ATOM 730 N N . THR A 1 94 ? 23.710 3.896 8.928 1.00 97.62 94 THR A N 1
ATOM 731 C CA . THR A 1 94 ? 22.850 2.713 9.083 1.00 97.62 94 THR A CA 1
ATOM 732 C C . THR A 1 94 ? 22.170 2.675 10.452 1.00 97.62 94 THR A C 1
ATOM 734 O O . THR A 1 94 ? 21.011 2.295 10.540 1.00 97.62 94 THR A O 1
ATOM 737 N N . GLU A 1 95 ? 22.858 3.091 11.519 1.00 98.00 95 GLU A N 1
ATOM 738 C CA . GLU A 1 95 ? 22.290 3.133 12.873 1.00 98.00 95 GLU A CA 1
ATOM 739 C C . GLU A 1 95 ? 21.083 4.079 12.953 1.00 98.00 95 GLU A C 1
ATOM 741 O O . GLU A 1 95 ? 20.033 3.699 13.467 1.00 98.00 95 GLU A O 1
ATOM 746 N N . GLU A 1 96 ? 21.198 5.276 12.374 1.00 98.19 96 GLU A N 1
ATOM 747 C CA . GLU A 1 96 ? 20.094 6.235 12.302 1.00 98.19 96 GLU A CA 1
ATOM 748 C C . GLU A 1 96 ? 18.953 5.729 11.403 1.00 98.19 96 GLU A C 1
ATOM 750 O O . GLU A 1 96 ? 17.786 5.843 11.784 1.00 98.19 96 GLU A O 1
ATOM 755 N N . SER A 1 97 ? 19.261 5.115 10.251 1.00 98.38 97 SER A N 1
ATOM 756 C CA . SER A 1 97 ? 18.245 4.483 9.393 1.00 98.38 97 SER A CA 1
ATOM 757 C C . SER A 1 97 ? 17.437 3.424 10.145 1.00 98.38 97 SER A C 1
ATOM 759 O O . SER A 1 97 ? 16.211 3.411 10.050 1.00 98.38 97 SER A O 1
ATOM 761 N N . LEU A 1 98 ? 18.110 2.551 10.902 1.00 98.00 98 LEU A N 1
ATOM 762 C CA . LEU A 1 98 ? 17.473 1.476 11.665 1.00 98.00 98 LEU A CA 1
ATOM 763 C C . LEU A 1 98 ? 16.635 2.015 12.829 1.00 98.00 98 LEU A C 1
ATOM 765 O O . LEU A 1 98 ? 15.522 1.540 13.039 1.00 98.00 98 LEU A O 1
ATOM 769 N N . ALA A 1 99 ? 17.124 3.032 13.543 1.00 97.31 99 ALA A N 1
ATOM 770 C CA . ALA A 1 99 ? 16.363 3.675 14.613 1.00 97.31 99 ALA A CA 1
ATOM 771 C C . ALA A 1 99 ? 15.063 4.303 14.081 1.00 97.31 99 ALA A C 1
ATOM 773 O O . ALA A 1 99 ? 13.989 4.067 14.626 1.00 97.31 99 ALA A O 1
ATOM 774 N N . LEU A 1 100 ? 15.139 5.033 12.964 1.00 98.50 100 LEU A N 1
ATOM 775 C CA . LEU A 1 100 ? 13.962 5.630 12.328 1.00 98.50 100 LEU A CA 1
ATOM 776 C C . LEU A 1 100 ? 13.006 4.568 11.760 1.00 98.50 100 LEU A C 1
ATOM 778 O O . LEU A 1 100 ? 11.790 4.745 11.814 1.00 98.50 100 LEU A O 1
ATOM 782 N N . LEU A 1 101 ? 13.524 3.459 11.222 1.00 98.25 101 LEU A N 1
ATOM 783 C CA . LEU A 1 101 ? 12.686 2.343 10.781 1.00 98.25 101 LEU A CA 1
ATOM 784 C C . LEU A 1 101 ? 11.895 1.745 11.957 1.00 98.25 101 LEU A C 1
ATOM 786 O O . LEU A 1 101 ? 10.682 1.584 11.837 1.00 98.25 101 LEU A O 1
ATOM 790 N N . ALA A 1 102 ? 12.559 1.497 13.089 1.00 93.31 102 ALA A N 1
ATOM 791 C CA . ALA A 1 102 ? 11.926 0.992 14.306 1.00 93.31 102 ALA A CA 1
ATOM 792 C C . ALA A 1 102 ? 10.896 1.981 14.881 1.00 93.31 102 ALA A C 1
ATOM 794 O O . ALA A 1 102 ? 9.810 1.575 15.287 1.00 93.31 102 ALA A O 1
ATOM 795 N N . ASP A 1 103 ? 11.177 3.288 14.848 1.00 92.69 103 ASP A N 1
ATOM 796 C CA . ASP A 1 103 ? 10.208 4.318 15.245 1.00 92.69 103 ASP A CA 1
ATOM 797 C C . ASP A 1 103 ? 8.953 4.281 14.357 1.00 92.69 103 ASP A C 1
ATOM 799 O O . ASP A 1 103 ? 7.826 4.390 14.844 1.00 92.69 103 ASP A O 1
ATOM 803 N N . ALA A 1 104 ? 9.123 4.115 13.041 1.00 97.75 104 ALA A N 1
ATOM 804 C CA . ALA A 1 104 ? 8.002 3.993 12.116 1.00 97.75 104 ALA A CA 1
ATOM 805 C C . ALA A 1 104 ? 7.189 2.709 12.354 1.00 97.75 104 ALA A C 1
ATOM 807 O O . ALA A 1 104 ? 5.962 2.745 12.254 1.00 97.75 104 ALA A O 1
ATOM 808 N N . GLU A 1 105 ? 7.853 1.596 12.665 1.00 94.12 105 GLU A N 1
ATOM 809 C CA . GLU A 1 105 ? 7.220 0.322 13.023 1.00 94.12 105 GLU A CA 1
ATOM 810 C C . GLU A 1 105 ? 6.427 0.436 14.330 1.00 94.12 105 GLU A C 1
ATOM 812 O O . GLU A 1 105 ? 5.285 -0.012 14.414 1.00 94.12 105 GLU A O 1
ATOM 817 N N . ALA A 1 106 ? 6.980 1.118 15.334 1.00 83.06 106 ALA A N 1
ATOM 818 C CA . ALA A 1 106 ? 6.302 1.366 16.601 1.00 83.06 106 ALA A CA 1
ATOM 819 C C . ALA A 1 106 ? 5.027 2.206 16.415 1.00 83.06 106 ALA A C 1
ATOM 821 O O . ALA A 1 106 ? 3.996 1.904 17.017 1.00 83.06 106 ALA A O 1
ATOM 822 N N . ILE A 1 107 ? 5.058 3.228 15.547 1.00 88.50 107 ILE A N 1
ATOM 823 C CA . ILE A 1 107 ? 3.855 4.001 15.193 1.00 88.50 107 ILE A CA 1
ATOM 824 C C . ILE A 1 107 ? 2.819 3.093 14.513 1.00 88.50 107 ILE A C 1
ATOM 826 O O . ILE A 1 107 ? 1.634 3.188 14.836 1.00 88.50 107 ILE A O 1
ATOM 830 N N . TYR A 1 108 ? 3.251 2.203 13.611 1.00 93.88 108 TYR A N 1
ATOM 831 C CA . TYR A 1 108 ? 2.363 1.227 12.978 1.00 93.88 108 TYR A CA 1
ATOM 832 C C . TYR A 1 108 ? 1.698 0.298 13.997 1.00 93.88 108 TYR A C 1
ATOM 834 O O . TYR A 1 108 ? 0.468 0.221 14.044 1.00 93.88 108 TYR A O 1
ATOM 842 N N . ASN A 1 109 ? 2.493 -0.348 14.848 1.00 83.44 109 ASN A N 1
ATOM 843 C CA . ASN A 1 109 ? 1.998 -1.279 15.858 1.00 83.44 109 ASN A CA 1
ATOM 844 C C . ASN A 1 109 ? 1.030 -0.611 16.837 1.00 83.44 109 ASN A C 1
ATOM 846 O O . ASN A 1 109 ? 0.017 -1.198 17.201 1.00 83.44 109 ASN A O 1
ATOM 850 N N . LYS A 1 110 ? 1.294 0.646 17.201 1.00 80.94 110 LYS A N 1
ATOM 851 C CA . LYS A 1 110 ? 0.458 1.399 18.137 1.00 80.94 110 LYS A CA 1
ATOM 852 C C . LYS A 1 110 ? -0.901 1.818 17.567 1.00 80.94 110 LYS A C 1
ATOM 854 O O . LYS A 1 110 ? -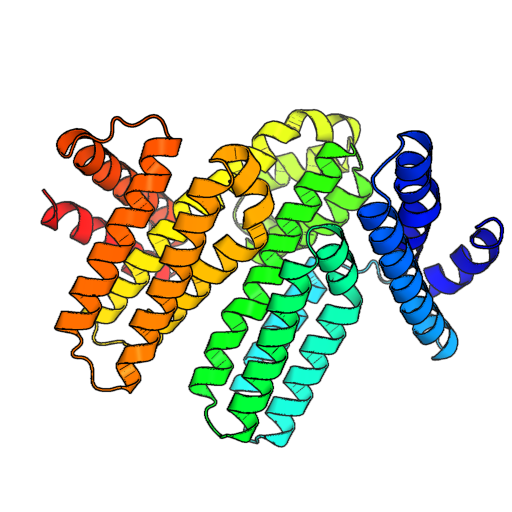1.848 1.963 18.336 1.00 80.94 110 LYS A O 1
ATOM 859 N N . HIS A 1 111 ? -0.988 2.101 16.266 1.00 84.94 111 HIS A N 1
ATOM 860 C CA . HIS A 1 111 ? -2.154 2.788 15.692 1.00 84.94 111 HIS A CA 1
ATOM 861 C C . HIS A 1 111 ? -2.885 2.023 14.587 1.00 84.94 111 HIS A C 1
ATOM 863 O O . HIS A 1 111 ? -4.032 2.351 14.303 1.00 84.94 111 HIS A O 1
ATOM 869 N N . PHE A 1 112 ? -2.247 1.040 13.949 1.00 88.81 112 PHE A N 1
ATOM 870 C CA . PHE A 1 112 ? -2.782 0.401 12.742 1.00 88.81 112 PHE A CA 1
ATOM 871 C C . PHE A 1 112 ? -2.746 -1.131 12.776 1.00 88.81 112 PHE A C 1
ATOM 873 O O . PHE A 1 112 ? -3.542 -1.759 12.079 1.00 88.81 112 PHE A O 1
ATOM 880 N N . ALA A 1 113 ? -1.856 -1.752 13.560 1.00 83.31 113 ALA A N 1
ATOM 881 C CA . ALA A 1 113 ? -1.709 -3.210 13.563 1.00 83.31 113 ALA A CA 1
ATOM 882 C C . ALA A 1 113 ? -2.996 -3.945 13.954 1.00 83.31 113 ALA A C 1
ATOM 884 O O . ALA A 1 113 ? -3.355 -4.921 13.298 1.00 83.31 113 ALA A O 1
ATOM 885 N N . SER A 1 114 ? -3.723 -3.457 14.956 1.00 77.50 114 SER A N 1
ATOM 886 C CA . SER A 1 114 ? -4.965 -4.083 15.424 1.00 77.50 114 SER A CA 1
ATOM 887 C C . SER A 1 114 ? -6.031 -4.108 14.329 1.00 77.50 114 SER A C 1
ATOM 889 O O . SER A 1 114 ? -6.628 -5.151 14.068 1.00 77.50 114 SER A O 1
ATOM 891 N N . ALA A 1 115 ? -6.214 -2.995 13.617 1.00 83.88 115 ALA A N 1
ATOM 892 C CA . ALA A 1 115 ? -7.128 -2.914 12.482 1.00 83.88 115 ALA A CA 1
ATOM 893 C C . ALA A 1 115 ? -6.687 -3.801 11.310 1.00 83.88 115 ALA A C 1
ATOM 895 O O . ALA A 1 115 ? -7.508 -4.500 10.719 1.00 83.88 115 ALA A O 1
ATOM 896 N N . ALA A 1 116 ? -5.382 -3.846 11.014 1.00 84.75 116 ALA A N 1
ATOM 897 C CA . ALA A 1 116 ? -4.846 -4.746 9.995 1.00 84.75 116 ALA A CA 1
ATOM 898 C C . ALA A 1 116 ? -5.156 -6.212 10.330 1.00 84.75 116 ALA A C 1
ATOM 900 O O . ALA A 1 116 ? -5.592 -6.961 9.464 1.00 84.75 116 ALA A O 1
ATOM 901 N N . GLN A 1 117 ? -4.980 -6.612 11.593 1.00 78.06 117 GLN A N 1
ATOM 902 C CA . GLN A 1 117 ? -5.290 -7.960 12.071 1.00 78.06 117 GLN A CA 1
ATOM 903 C C . GLN A 1 117 ? -6.794 -8.273 12.058 1.00 78.06 117 GLN A C 1
ATOM 905 O O . GLN A 1 117 ? -7.147 -9.435 11.849 1.00 78.06 117 GLN A O 1
ATOM 910 N N . MET A 1 118 ? -7.648 -7.268 12.290 1.00 72.19 118 MET A N 1
ATOM 911 C CA . MET A 1 118 ? -9.110 -7.392 12.243 1.00 72.19 118 MET A CA 1
ATOM 912 C C . MET A 1 118 ? -9.602 -7.653 10.820 1.00 72.19 118 MET A C 1
ATOM 914 O O . MET A 1 118 ? -10.368 -8.589 10.608 1.00 72.19 118 MET A O 1
ATOM 918 N N . HIS A 1 119 ? -9.149 -6.843 9.861 1.00 74.56 119 HIS A N 1
ATOM 919 C CA . HIS A 1 119 ? -9.530 -6.981 8.456 1.00 74.56 119 HIS A CA 1
ATOM 920 C C . HIS A 1 119 ? -9.022 -8.296 7.864 1.00 74.56 119 HIS A C 1
ATOM 922 O O . HIS A 1 119 ? -9.793 -9.120 7.379 1.00 74.56 119 HIS A O 1
ATOM 928 N N . ASP A 1 120 ? -7.706 -8.495 7.922 1.00 74.12 120 ASP A N 1
ATOM 929 C CA . ASP A 1 120 ? -7.052 -9.686 7.405 1.00 74.12 120 ASP A CA 1
ATOM 930 C C . ASP A 1 120 ? -5.658 -9.834 8.024 1.00 74.12 120 ASP A C 1
ATOM 932 O O . ASP A 1 120 ? -4.735 -9.055 7.773 1.00 74.12 120 ASP A O 1
ATOM 936 N N . ARG A 1 121 ? -5.454 -10.906 8.793 1.00 77.62 121 ARG A N 1
ATOM 937 C CA . ARG A 1 121 ? -4.147 -11.202 9.397 1.00 77.62 121 ARG A CA 1
ATOM 938 C C . ARG A 1 121 ? -3.025 -11.269 8.355 1.00 77.62 121 ARG A C 1
ATOM 940 O O . ARG A 1 121 ? -1.887 -10.937 8.689 1.00 77.62 121 ARG A O 1
ATOM 947 N N . ALA A 1 122 ? -3.309 -11.690 7.121 1.00 81.50 122 ALA A N 1
ATOM 948 C CA . ALA A 1 122 ? -2.283 -11.731 6.090 1.00 81.50 122 ALA A CA 1
ATOM 949 C C . ALA A 1 122 ? -1.807 -10.319 5.699 1.00 81.50 122 ALA A C 1
ATOM 951 O O . ALA A 1 122 ? -0.609 -10.134 5.499 1.00 81.50 122 ALA A O 1
ATOM 952 N N . THR A 1 123 ? -2.691 -9.319 5.702 1.00 83.94 123 THR A N 1
ATOM 953 C CA . THR A 1 123 ? -2.342 -7.897 5.546 1.00 83.94 123 THR A CA 1
ATOM 954 C C . THR A 1 123 ? -1.363 -7.433 6.629 1.00 83.94 123 THR A C 1
ATOM 956 O O . THR A 1 123 ? -0.326 -6.855 6.306 1.00 83.94 123 THR A O 1
ATOM 959 N N . HIS A 1 124 ? -1.625 -7.732 7.909 1.00 86.62 124 HIS A N 1
ATOM 960 C CA . HIS A 1 124 ? -0.682 -7.405 8.991 1.00 86.62 124 HIS A CA 1
ATOM 961 C C . HIS A 1 124 ? 0.686 -8.068 8.781 1.00 86.62 124 HIS A C 1
ATOM 963 O O . HIS A 1 124 ? 1.715 -7.396 8.835 1.00 86.62 124 HIS A O 1
ATOM 969 N N . ASN A 1 125 ? 0.699 -9.370 8.489 1.00 85.94 125 ASN A N 1
ATOM 970 C CA . ASN A 1 125 ? 1.941 -10.114 8.279 1.00 85.94 125 ASN A CA 1
ATOM 971 C C . ASN A 1 125 ? 2.763 -9.534 7.120 1.00 85.94 125 ASN A C 1
ATOM 973 O O . ASN A 1 125 ? 3.972 -9.379 7.251 1.00 85.94 125 ASN A O 1
ATOM 977 N N . VAL A 1 126 ? 2.110 -9.164 6.014 1.00 88.19 126 VAL A N 1
ATOM 978 C CA . VAL A 1 126 ? 2.774 -8.526 4.868 1.00 88.19 126 VAL A CA 1
ATOM 979 C C . VAL A 1 126 ? 3.428 -7.207 5.274 1.00 88.19 126 VAL A C 1
ATOM 981 O O . VAL A 1 126 ? 4.576 -6.967 4.908 1.00 88.19 126 VAL A O 1
ATOM 984 N N . ILE A 1 127 ? 2.740 -6.366 6.053 1.00 91.88 127 ILE A N 1
ATOM 985 C CA . ILE A 1 127 ? 3.304 -5.089 6.512 1.00 91.88 127 ILE A CA 1
ATOM 986 C C . ILE A 1 127 ? 4.544 -5.327 7.380 1.00 91.88 127 ILE A C 1
ATOM 988 O O . ILE A 1 127 ? 5.574 -4.690 7.149 1.00 91.88 127 ILE A O 1
ATOM 992 N N . MET A 1 128 ? 4.476 -6.265 8.329 1.00 93.12 128 MET A N 1
ATOM 993 C CA . MET A 1 128 ? 5.609 -6.595 9.203 1.00 93.12 128 MET A CA 1
ATOM 994 C C . MET A 1 128 ? 6.794 -7.165 8.420 1.00 93.12 128 MET A C 1
ATOM 996 O O . MET A 1 128 ? 7.921 -6.709 8.596 1.00 93.12 128 MET A O 1
ATOM 1000 N N . GLU A 1 129 ? 6.545 -8.062 7.463 1.00 93.06 129 GLU A N 1
ATOM 1001 C CA . GLU A 1 129 ? 7.599 -8.566 6.578 1.00 93.06 129 GLU A CA 1
ATOM 1002 C C . GLU A 1 129 ? 8.298 -7.444 5.797 1.00 93.06 129 GLU A C 1
ATOM 1004 O O . GLU A 1 129 ? 9.483 -7.548 5.483 1.00 93.06 129 GLU A O 1
ATOM 1009 N N . CYS A 1 130 ? 7.589 -6.370 5.450 1.00 95.88 130 CYS A N 1
ATOM 1010 C CA . CYS A 1 130 ? 8.195 -5.227 4.777 1.00 95.88 130 CYS A CA 1
ATOM 1011 C C . CYS A 1 130 ? 9.107 -4.413 5.703 1.00 95.88 130 CYS A C 1
ATOM 1013 O O . CYS A 1 130 ? 10.130 -3.912 5.231 1.00 95.88 130 CYS A O 1
ATOM 1015 N N . TYR A 1 131 ? 8.794 -4.318 7.000 1.00 97.50 131 TYR A N 1
ATOM 1016 C CA . TYR A 1 131 ? 9.722 -3.774 7.998 1.00 97.50 131 TYR A CA 1
ATOM 1017 C C . TYR A 1 131 ? 10.970 -4.650 8.129 1.00 97.50 131 TYR A C 1
ATOM 1019 O O . TYR A 1 131 ? 12.075 -4.128 7.972 1.00 97.50 131 TYR A O 1
ATOM 1027 N N . ASP A 1 132 ? 10.812 -5.968 8.265 1.00 96.94 132 ASP A N 1
ATOM 1028 C CA . ASP A 1 132 ? 11.937 -6.910 8.352 1.00 96.94 132 ASP A CA 1
ATOM 1029 C C . ASP A 1 132 ? 12.847 -6.836 7.116 1.00 96.94 132 ASP A C 1
ATOM 1031 O O . ASP A 1 132 ? 14.076 -6.757 7.211 1.00 96.94 132 ASP A O 1
ATOM 1035 N N . LYS A 1 133 ? 12.250 -6.813 5.917 1.00 96.94 133 LYS A N 1
ATOM 1036 C CA . LYS A 1 133 ? 13.000 -6.709 4.659 1.00 96.94 133 LYS A CA 1
ATOM 1037 C C . LYS A 1 133 ? 13.689 -5.351 4.531 1.00 96.94 133 LYS A C 1
ATOM 1039 O O . LYS A 1 133 ? 14.822 -5.303 4.048 1.00 96.94 133 LYS A O 1
ATOM 1044 N N . ALA A 1 134 ? 13.063 -4.251 4.950 1.00 97.94 134 ALA A N 1
ATOM 1045 C CA . ALA A 1 134 ? 13.714 -2.940 4.972 1.00 97.94 134 ALA A CA 1
ATOM 1046 C C . ALA A 1 134 ? 14.913 -2.927 5.931 1.00 97.94 134 ALA A C 1
ATOM 1048 O O . ALA A 1 134 ? 15.987 -2.448 5.561 1.00 97.94 134 ALA A O 1
ATOM 1049 N N . GLU A 1 135 ? 14.749 -3.504 7.122 1.00 98.06 135 GLU A N 1
ATOM 1050 C CA . GLU A 1 135 ? 15.790 -3.604 8.143 1.00 98.06 135 GLU A CA 1
ATOM 1051 C C . GLU A 1 135 ? 17.002 -4.380 7.616 1.00 98.06 135 GLU A C 1
ATOM 1053 O O . GLU A 1 135 ? 18.141 -3.907 7.698 1.00 98.06 135 GLU A O 1
ATOM 1058 N N . GLN A 1 136 ? 16.751 -5.541 7.007 1.00 98.06 136 GLN A N 1
ATOM 1059 C CA . GLN A 1 136 ? 17.790 -6.362 6.398 1.00 98.06 136 GLN A CA 1
ATOM 1060 C C . GLN A 1 136 ? 18.524 -5.606 5.282 1.00 98.06 136 GLN A C 1
ATOM 1062 O O . GLN A 1 136 ? 19.752 -5.594 5.259 1.00 98.06 136 GLN A O 1
ATOM 1067 N N . ASN A 1 137 ? 17.802 -4.888 4.416 1.00 97.56 137 ASN A N 1
ATOM 1068 C CA . ASN A 1 137 ? 18.426 -4.099 3.352 1.00 97.56 137 ASN A CA 1
ATOM 1069 C C . ASN A 1 137 ? 19.297 -2.951 3.890 1.00 97.56 137 ASN A C 1
ATOM 1071 O O . ASN A 1 137 ? 20.377 -2.713 3.353 1.00 97.56 137 ASN A O 1
ATOM 1075 N N . TYR A 1 138 ? 18.900 -2.275 4.974 1.00 97.88 138 TYR A N 1
ATOM 1076 C CA . TYR A 1 138 ? 19.774 -1.289 5.623 1.00 97.88 138 TYR A CA 1
ATOM 1077 C C . TYR A 1 138 ? 21.036 -1.932 6.216 1.00 97.88 138 TYR A C 1
ATOM 1079 O O . TYR A 1 138 ? 22.126 -1.369 6.077 1.00 97.88 138 TYR A O 1
ATOM 1087 N N . LYS A 1 139 ? 20.917 -3.113 6.841 1.00 97.06 139 LYS A N 1
ATOM 1088 C CA . LYS A 1 139 ? 22.063 -3.877 7.376 1.00 97.06 139 LYS A CA 1
ATOM 1089 C C . LYS A 1 139 ? 23.029 -4.319 6.273 1.00 97.06 139 LYS A C 1
ATOM 1091 O O . LYS A 1 139 ? 24.241 -4.280 6.480 1.00 97.06 139 LYS A O 1
ATOM 1096 N N . ASP A 1 140 ? 22.499 -4.672 5.107 1.00 97.06 140 ASP A N 1
ATOM 1097 C CA . ASP A 1 140 ? 23.278 -5.078 3.933 1.00 97.06 140 ASP A CA 1
ATOM 1098 C C . ASP A 1 140 ? 23.855 -3.883 3.148 1.00 97.06 140 ASP A C 1
ATOM 1100 O O . ASP A 1 140 ? 24.669 -4.062 2.240 1.00 97.06 140 ASP A O 1
ATOM 1104 N N . GLY A 1 141 ? 23.473 -2.652 3.508 1.00 95.19 141 GLY A N 1
ATOM 1105 C CA . GLY A 1 141 ? 23.887 -1.424 2.829 1.00 95.19 141 GLY A CA 1
ATOM 1106 C C . GLY A 1 141 ? 23.142 -1.145 1.518 1.00 95.19 141 GLY A C 1
ATOM 1107 O O . GLY A 1 141 ? 23.540 -0.250 0.768 1.00 95.19 141 GLY A O 1
ATOM 1108 N N . ASP A 1 142 ? 22.055 -1.868 1.234 1.00 94.25 142 ASP A N 1
ATOM 1109 C CA . ASP A 1 142 ? 21.186 -1.642 0.078 1.00 94.25 142 ASP A CA 1
ATOM 1110 C C . ASP A 1 142 ? 20.051 -0.658 0.408 1.00 94.25 142 ASP A C 1
ATOM 1112 O O . ASP A 1 142 ? 18.858 -0.973 0.413 1.00 94.25 142 ASP A O 1
ATOM 1116 N N . ASN A 1 143 ? 20.422 0.600 0.659 1.00 93.12 143 ASN A N 1
ATOM 1117 C CA . ASN A 1 143 ? 19.455 1.654 0.987 1.00 93.12 143 ASN A CA 1
ATOM 1118 C C . ASN A 1 143 ? 18.445 1.908 -0.149 1.00 93.12 143 ASN A C 1
ATOM 1120 O O . ASN A 1 143 ? 17.353 2.429 0.091 1.00 93.12 143 ASN A O 1
ATOM 1124 N N . LYS A 1 144 ? 18.790 1.566 -1.400 1.00 91.81 144 LYS A N 1
ATOM 1125 C CA . LYS A 1 144 ? 17.874 1.706 -2.539 1.00 91.81 144 LYS A CA 1
ATOM 1126 C C . LYS A 1 144 ? 16.763 0.668 -2.471 1.00 91.81 144 LYS A C 1
ATOM 1128 O O . LYS A 1 144 ? 15.605 1.043 -2.655 1.00 91.81 144 LYS A O 1
ATOM 1133 N N . GLN A 1 145 ? 17.098 -0.585 -2.177 1.00 92.81 145 GLN A N 1
ATOM 1134 C CA . GLN A 1 145 ? 16.107 -1.632 -1.960 1.00 92.81 145 GLN A CA 1
ATOM 1135 C C . GLN A 1 145 ? 15.310 -1.380 -0.673 1.00 92.81 145 GLN A C 1
ATOM 1137 O O . GLN A 1 145 ? 14.088 -1.505 -0.690 1.00 92.81 145 GLN A O 1
ATOM 1142 N N . ALA A 1 146 ? 15.954 -0.900 0.400 1.00 94.81 146 ALA A N 1
ATOM 1143 C CA . ALA A 1 146 ? 15.266 -0.473 1.624 1.00 94.81 146 ALA A CA 1
ATOM 1144 C C . ALA A 1 146 ? 14.172 0.576 1.338 1.00 94.81 146 ALA A C 1
ATOM 1146 O O . ALA A 1 146 ? 13.054 0.479 1.839 1.00 94.81 146 ALA A O 1
ATOM 1147 N N . LYS A 1 147 ? 14.456 1.541 0.452 1.00 94.62 147 LYS A N 1
ATOM 1148 C CA . LYS A 1 147 ? 13.486 2.562 0.031 1.00 94.62 147 LYS A CA 1
ATOM 1149 C C . LYS A 1 147 ? 12.276 1.998 -0.721 1.00 94.62 147 LYS A C 1
ATOM 1151 O O . LYS A 1 147 ? 11.211 2.608 -0.659 1.00 94.62 147 LYS A O 1
ATOM 1156 N N . LEU A 1 148 ? 12.408 0.881 -1.438 1.00 94.00 148 LEU A N 1
ATOM 1157 C CA . LEU A 1 148 ? 11.270 0.268 -2.136 1.00 94.00 148 LEU A CA 1
ATOM 1158 C C . LEU A 1 148 ? 10.242 -0.294 -1.145 1.00 94.00 148 LEU A C 1
ATOM 1160 O O . LEU A 1 148 ? 9.042 -0.181 -1.385 1.00 94.00 148 LEU A O 1
ATOM 1164 N N . TRP A 1 149 ? 10.685 -0.788 0.015 1.00 95.12 149 TRP A N 1
ATOM 1165 C CA . TRP A 1 149 ? 9.788 -1.283 1.068 1.00 95.12 149 TRP A CA 1
ATOM 1166 C C . TRP A 1 149 ? 8.917 -0.196 1.704 1.00 95.12 149 TRP A C 1
ATOM 1168 O O . TRP A 1 149 ? 7.844 -0.514 2.214 1.00 95.12 149 TRP A O 1
ATOM 1178 N N . ILE A 1 150 ? 9.286 1.084 1.565 1.00 93.19 150 ILE A N 1
ATOM 1179 C CA . ILE A 1 150 ? 8.424 2.210 1.958 1.00 93.19 150 ILE A CA 1
ATOM 1180 C C . ILE A 1 150 ? 7.088 2.155 1.210 1.00 93.19 150 ILE A C 1
ATOM 1182 O O . ILE A 1 150 ? 6.064 2.513 1.786 1.00 93.19 150 ILE A O 1
ATOM 1186 N N . GLN A 1 151 ? 7.069 1.667 -0.038 1.00 89.75 151 GLN A N 1
ATOM 1187 C CA . GLN A 1 151 ? 5.822 1.513 -0.790 1.00 89.75 151 GLN A CA 1
ATOM 1188 C C . GLN A 1 151 ? 4.897 0.504 -0.118 1.00 89.75 151 GLN A C 1
ATOM 1190 O O . GLN A 1 151 ? 3.727 0.795 0.090 1.00 89.75 151 GLN A O 1
ATOM 1195 N N . CYS A 1 152 ? 5.429 -0.630 0.330 1.00 93.44 152 CYS A N 1
ATOM 1196 C CA . CYS A 1 152 ? 4.649 -1.582 1.108 1.00 93.44 152 CYS A CA 1
ATOM 1197 C C . CYS A 1 152 ? 4.115 -0.964 2.406 1.00 93.44 152 CYS A C 1
ATOM 1199 O O . CYS A 1 152 ? 2.917 -1.024 2.673 1.00 93.44 152 CYS A O 1
ATOM 1201 N N . GLN A 1 153 ? 4.984 -0.329 3.191 1.00 94.56 153 GLN A N 1
ATOM 1202 C CA . GLN A 1 153 ? 4.635 0.190 4.514 1.00 94.56 153 GLN A CA 1
ATOM 1203 C C . GLN A 1 153 ? 3.624 1.347 4.432 1.00 94.56 153 GLN A C 1
ATOM 1205 O O . GLN A 1 153 ? 2.608 1.335 5.121 1.00 94.56 153 GLN A O 1
ATOM 1210 N N . GLU A 1 154 ? 3.853 2.340 3.564 1.00 90.75 154 GLU A N 1
ATOM 1211 C CA . GLU A 1 154 ? 2.962 3.501 3.419 1.00 90.75 154 GLU A CA 1
ATOM 1212 C C . GLU A 1 154 ? 1.630 3.120 2.763 1.00 90.75 154 GLU A C 1
ATOM 1214 O O . GLU A 1 154 ? 0.571 3.540 3.244 1.00 90.75 154 GLU A O 1
ATOM 1219 N N . LYS A 1 155 ? 1.673 2.384 1.642 1.00 87.62 155 LYS A N 1
ATOM 1220 C CA . LYS A 1 155 ? 0.481 2.130 0.819 1.00 87.62 155 LYS A CA 1
ATOM 1221 C C . LYS A 1 155 ? -0.464 1.153 1.498 1.00 87.62 155 LYS A C 1
ATOM 1223 O O . LYS A 1 155 ? -1.671 1.380 1.439 1.00 87.62 155 LYS A O 1
ATOM 1228 N N . SER A 1 156 ? 0.062 0.151 2.203 1.00 90.06 156 SER A N 1
ATOM 1229 C CA . SER A 1 156 ? -0.772 -0.801 2.945 1.00 90.06 156 SER A CA 1
ATOM 1230 C C . SER A 1 156 ? -1.500 -0.132 4.115 1.00 90.06 156 SER A C 1
ATOM 1232 O O . SER A 1 156 ? -2.681 -0.374 4.314 1.00 90.06 156 SER A O 1
ATOM 1234 N N . ILE A 1 157 ? -0.863 0.790 4.851 1.00 91.06 157 ILE A N 1
ATOM 1235 C CA . ILE A 1 157 ? -1.552 1.535 5.927 1.00 91.06 157 ILE A CA 1
ATOM 1236 C C . ILE A 1 157 ? -2.624 2.469 5.352 1.00 91.06 157 ILE A C 1
ATOM 1238 O O . ILE A 1 157 ? -3.720 2.590 5.895 1.00 91.06 157 ILE A O 1
ATOM 1242 N N . TYR A 1 158 ? -2.319 3.142 4.243 1.00 87.12 158 TYR A N 1
ATOM 1243 C CA . TYR A 1 158 ? -3.279 4.031 3.595 1.00 87.12 158 TYR A CA 1
ATOM 1244 C C . TYR A 1 158 ? -4.516 3.271 3.077 1.00 87.12 158 TYR A C 1
ATOM 1246 O O . TYR A 1 158 ? -5.643 3.703 3.313 1.00 87.12 158 TYR A O 1
ATOM 1254 N N . THR A 1 159 ? -4.311 2.136 2.404 1.00 87.19 159 THR A N 1
ATOM 1255 C CA . THR A 1 159 ? -5.404 1.300 1.880 1.00 87.19 159 THR A CA 1
ATOM 1256 C C . THR A 1 159 ? -6.171 0.597 2.998 1.00 87.19 159 THR A C 1
ATOM 1258 O O . THR A 1 159 ? -7.394 0.511 2.911 1.00 87.19 159 THR A O 1
ATOM 1261 N N . LEU A 1 160 ? -5.507 0.222 4.099 1.00 88.50 160 LEU A N 1
ATOM 1262 C CA . LEU A 1 160 ? -6.172 -0.226 5.325 1.00 88.50 160 LEU A CA 1
ATOM 1263 C C . LEU A 1 160 ? -7.165 0.828 5.835 1.00 88.50 160 LEU A C 1
ATOM 1265 O O . LEU A 1 160 ? -8.265 0.483 6.246 1.00 88.50 160 LEU A O 1
ATOM 1269 N N . GLY A 1 161 ? -6.831 2.118 5.747 1.00 89.38 161 GLY A N 1
ATOM 1270 C CA . GLY A 1 161 ? -7.767 3.183 6.103 1.00 89.38 161 GLY A CA 1
ATOM 1271 C C . GLY A 1 161 ? -9.076 3.140 5.311 1.00 89.38 161 GLY A C 1
ATOM 1272 O O . GLY A 1 161 ? -10.146 3.315 5.883 1.00 89.38 161 GLY A O 1
ATOM 1273 N N . MET A 1 162 ? -9.010 2.852 4.010 1.00 85.25 162 MET A N 1
ATOM 1274 C CA . MET A 1 162 ? -10.198 2.739 3.152 1.00 85.25 162 MET A CA 1
ATOM 1275 C C . MET A 1 162 ? -11.025 1.501 3.476 1.00 85.25 162 MET A C 1
ATOM 1277 O O . MET A 1 162 ? -12.245 1.572 3.587 1.00 85.25 162 MET A O 1
ATOM 1281 N N . VAL A 1 163 ? -10.339 0.386 3.694 1.00 85.75 163 VAL A N 1
ATOM 1282 C CA . VAL A 1 163 ? -10.928 -0.864 4.166 1.00 85.75 163 VAL A CA 1
ATOM 1283 C C . VAL A 1 163 ? -11.712 -0.655 5.462 1.00 85.75 163 VAL A C 1
ATOM 1285 O O . VAL A 1 163 ? -12.869 -1.048 5.561 1.00 85.75 163 VAL A O 1
ATOM 1288 N N . MET A 1 164 ? -11.120 0.023 6.444 1.00 86.38 164 MET A N 1
ATOM 1289 C CA . MET A 1 164 ? -11.784 0.256 7.725 1.00 86.38 164 MET A CA 1
ATOM 1290 C C . MET A 1 164 ? -12.924 1.280 7.624 1.00 86.38 164 MET A C 1
ATOM 1292 O O . MET A 1 164 ? -13.874 1.232 8.411 1.00 86.38 164 MET A O 1
ATOM 1296 N N . MET A 1 165 ? -12.886 2.188 6.640 1.00 86.81 165 MET A N 1
ATOM 1297 C CA . MET A 1 165 ? -14.041 3.025 6.302 1.00 86.81 165 MET A CA 1
ATOM 1298 C C . MET A 1 165 ? -15.212 2.183 5.780 1.00 86.81 165 MET A C 1
ATOM 1300 O O . MET A 1 165 ? -16.352 2.443 6.166 1.00 86.81 165 MET A O 1
ATOM 1304 N N . GLU A 1 166 ? -14.957 1.188 4.928 1.00 82.69 166 GLU A N 1
ATOM 1305 C CA . GLU A 1 166 ? -15.984 0.248 4.464 1.00 82.69 166 GLU A CA 1
ATOM 1306 C C . GLU A 1 166 ? -16.553 -0.561 5.633 1.00 82.69 166 GLU A C 1
ATOM 1308 O O . GLU A 1 166 ? -17.775 -0.589 5.806 1.00 82.69 166 GLU A O 1
ATOM 1313 N N . ASP A 1 167 ? -15.691 -1.121 6.486 1.00 83.06 167 ASP A N 1
ATOM 1314 C CA . ASP A 1 167 ? -16.128 -1.899 7.648 1.00 83.06 167 ASP A CA 1
ATOM 1315 C C . ASP A 1 167 ? -17.038 -1.053 8.552 1.00 83.06 167 ASP A C 1
ATOM 1317 O O . ASP A 1 167 ? -18.149 -1.453 8.918 1.00 83.06 167 ASP A O 1
ATOM 1321 N N . SER A 1 168 ? -16.626 0.191 8.806 1.00 84.75 168 SER A N 1
ATOM 1322 C CA . SER A 1 168 ? -17.404 1.169 9.569 1.00 84.75 168 SER A CA 1
ATOM 1323 C C . SER A 1 168 ? -18.763 1.459 8.927 1.00 84.75 168 SER A C 1
ATOM 1325 O O . SER A 1 168 ? -19.781 1.549 9.616 1.00 84.75 168 SER A O 1
ATOM 1327 N N . VAL A 1 169 ? -18.816 1.587 7.602 1.00 82.75 169 VAL A N 1
ATOM 1328 C CA . VAL A 1 169 ? -20.061 1.749 6.846 1.00 82.75 169 VAL A CA 1
ATOM 1329 C C . VAL A 1 169 ? -20.962 0.519 6.997 1.00 82.75 169 VAL A C 1
ATOM 1331 O O . VAL A 1 169 ? -22.165 0.673 7.237 1.00 82.75 169 VAL A O 1
ATOM 1334 N N . SER A 1 170 ? -20.403 -0.689 6.873 1.00 78.56 170 SER A N 1
ATOM 1335 C CA . SER A 1 170 ? -21.145 -1.954 6.949 1.00 78.56 170 SER A CA 1
ATOM 1336 C C . SER A 1 170 ? -21.786 -2.151 8.331 1.00 78.56 170 SER A C 1
ATOM 1338 O O . SER A 1 170 ? -22.956 -2.540 8.433 1.00 78.56 170 SER A O 1
ATOM 1340 N N . LYS A 1 171 ? -21.060 -1.754 9.386 1.00 80.25 171 LYS A N 1
ATOM 1341 C CA . LYS A 1 171 ? -21.490 -1.752 10.792 1.00 80.25 171 LYS A CA 1
ATOM 1342 C C . LYS A 1 171 ? -22.335 -0.525 11.167 1.00 80.25 171 LYS A C 1
ATOM 1344 O O . LYS A 1 171 ? -22.824 -0.433 12.291 1.00 80.25 171 LYS A O 1
ATOM 1349 N N . ASN A 1 172 ? -22.541 0.418 10.241 1.00 76.69 172 ASN A N 1
ATOM 1350 C CA . ASN A 1 172 ? -23.192 1.711 10.483 1.00 76.69 172 ASN A CA 1
ATOM 1351 C C . ASN A 1 172 ? -22.569 2.487 11.671 1.00 76.69 172 ASN A C 1
ATOM 1353 O O . ASN A 1 172 ? -23.270 3.147 12.442 1.00 76.69 172 ASN A O 1
ATOM 1357 N N . ASN A 1 173 ? -21.246 2.396 11.816 1.00 80.94 173 ASN A N 1
ATOM 1358 C CA . ASN A 1 173 ? -20.450 3.025 12.861 1.00 80.94 173 ASN A CA 1
ATOM 1359 C C . ASN A 1 173 ? -19.810 4.322 12.342 1.00 80.94 173 ASN A C 1
ATOM 1361 O O . ASN A 1 173 ? -18.700 4.338 11.813 1.00 80.94 173 ASN A O 1
ATOM 1365 N N . SER A 1 174 ? -20.514 5.443 12.500 1.00 79.50 174 SER A N 1
ATOM 1366 C CA . SER A 1 174 ? -20.025 6.748 12.038 1.00 79.50 174 SER A CA 1
ATOM 1367 C C . SER A 1 174 ? -18.805 7.252 12.794 1.00 79.50 174 SER A C 1
ATOM 1369 O O . SER A 1 174 ? -18.029 8.003 12.219 1.00 79.50 174 SER A O 1
ATOM 1371 N N . ALA A 1 175 ? -18.646 6.883 14.068 1.00 78.31 175 ALA A N 1
ATOM 1372 C CA . ALA A 1 175 ? -17.503 7.321 14.860 1.00 78.31 175 ALA A CA 1
ATOM 1373 C C . ALA A 1 175 ? -16.211 6.727 14.286 1.00 78.31 175 ALA A C 1
ATOM 1375 O O . ALA A 1 175 ? -15.316 7.480 13.916 1.00 78.31 175 ALA A O 1
ATOM 1376 N N . ALA A 1 176 ? -16.185 5.405 14.085 1.00 82.50 176 ALA A N 1
ATOM 1377 C CA . ALA A 1 176 ? -15.054 4.730 13.453 1.00 82.50 176 ALA A CA 1
ATOM 1378 C C . ALA A 1 176 ? -14.807 5.242 12.023 1.00 82.50 176 ALA A C 1
ATOM 1380 O O . ALA A 1 176 ? -13.669 5.527 11.658 1.00 82.50 176 ALA A O 1
ATOM 1381 N N . TYR A 1 177 ? -15.864 5.465 11.231 1.00 84.69 177 TYR A N 1
ATOM 1382 C CA . TYR A 1 177 ? -15.714 6.020 9.881 1.00 84.69 177 TYR A CA 1
ATOM 1383 C C . TYR A 1 177 ? -14.995 7.378 9.880 1.00 84.69 177 TYR A C 1
ATOM 1385 O O . TYR A 1 177 ? -14.129 7.619 9.039 1.00 84.69 177 TYR A O 1
ATOM 1393 N N . ILE A 1 178 ? -15.356 8.273 10.808 1.00 82.88 178 ILE A N 1
ATOM 1394 C CA . ILE A 1 178 ? -14.762 9.613 10.918 1.00 82.88 178 ILE A CA 1
ATOM 1395 C C . ILE A 1 178 ? -13.281 9.531 11.311 1.00 82.88 178 ILE A C 1
ATOM 1397 O O . ILE A 1 178 ? -12.482 10.315 10.793 1.00 82.88 178 ILE A O 1
ATOM 1401 N N . ASP A 1 179 ? -12.911 8.574 12.161 1.00 85.31 179 ASP A N 1
ATOM 1402 C CA . ASP A 1 179 ? -11.515 8.349 12.544 1.00 85.31 179 ASP A CA 1
ATOM 1403 C C . ASP A 1 179 ? -10.691 7.850 11.345 1.00 85.31 179 ASP A C 1
ATOM 1405 O O . ASP A 1 179 ? -9.637 8.406 11.028 1.00 85.31 179 ASP A O 1
ATOM 1409 N N . TRP A 1 180 ? -11.193 6.851 10.613 1.00 89.38 180 TRP A N 1
ATOM 1410 C CA . TRP A 1 180 ? -10.473 6.244 9.486 1.00 89.38 180 TRP A CA 1
ATOM 1411 C C . TRP A 1 180 ? -10.383 7.145 8.255 1.00 89.38 180 TRP A C 1
ATOM 1413 O O . TRP A 1 180 ? -9.346 7.191 7.583 1.00 89.38 180 TRP A O 1
ATOM 1423 N N . VAL A 1 181 ? -11.423 7.939 7.983 1.00 87.50 181 VAL A N 1
ATOM 1424 C CA . VAL A 1 181 ? -11.414 8.860 6.839 1.00 87.50 181 VAL A CA 1
ATOM 1425 C C . VAL A 1 181 ? -10.405 10.000 6.989 1.00 87.50 181 VAL A C 1
ATOM 1427 O O . VAL A 1 181 ? -10.051 10.644 5.999 1.00 87.50 181 VAL A O 1
ATOM 1430 N N . ASP A 1 182 ? -9.884 10.236 8.196 1.00 89.81 182 ASP A N 1
ATOM 1431 C CA . ASP A 1 182 ? -8.794 11.183 8.441 1.00 89.81 182 ASP A CA 1
ATOM 1432 C C . ASP A 1 182 ? -7.524 10.846 7.632 1.00 89.81 182 ASP A C 1
ATOM 1434 O O . ASP A 1 182 ? -6.842 11.746 7.125 1.00 89.81 182 ASP A O 1
ATOM 1438 N N . ILE A 1 183 ? -7.247 9.553 7.411 1.00 91.38 183 ILE A N 1
ATOM 1439 C CA . ILE A 1 183 ? -6.139 9.095 6.557 1.00 91.38 183 ILE A CA 1
ATOM 1440 C C . ILE A 1 183 ? -6.355 9.551 5.113 1.00 91.38 183 ILE A C 1
ATOM 1442 O O . ILE A 1 183 ? -5.463 10.155 4.512 1.00 91.38 183 ILE A O 1
ATOM 1446 N N . VAL A 1 184 ? -7.553 9.323 4.566 1.00 84.62 184 VAL A N 1
ATOM 1447 C CA . VAL A 1 184 ? -7.923 9.709 3.193 1.00 84.62 184 VAL A CA 1
ATOM 1448 C C . VAL A 1 184 ? -7.882 11.228 3.031 1.00 84.62 184 VAL A C 1
ATOM 1450 O O . VAL A 1 184 ? -7.265 11.731 2.088 1.00 84.62 184 VAL A O 1
ATOM 1453 N N . LYS A 1 185 ? -8.448 11.974 3.988 1.00 86.25 185 LYS A N 1
ATOM 1454 C CA . LYS A 1 185 ? -8.386 13.444 4.010 1.00 86.25 185 LYS A CA 1
ATOM 1455 C C . LYS A 1 185 ? -6.951 13.949 3.945 1.00 86.25 185 LYS A C 1
ATOM 1457 O O . LYS A 1 185 ? -6.658 14.847 3.155 1.00 86.25 185 LYS A O 1
ATOM 1462 N N . THR A 1 186 ? -6.066 13.357 4.744 1.00 89.94 186 THR A N 1
ATOM 1463 C CA . THR A 1 186 ? -4.657 13.755 4.823 1.00 89.94 186 THR A CA 1
ATOM 1464 C C . THR A 1 186 ? -3.891 13.383 3.556 1.00 89.94 186 THR A C 1
ATOM 1466 O O . THR A 1 186 ? -3.176 14.220 3.003 1.00 89.94 186 THR A O 1
ATOM 1469 N N . LYS A 1 187 ? -4.061 12.153 3.053 1.00 84.81 187 LYS A N 1
ATOM 1470 C CA . LYS A 1 187 ? -3.380 11.655 1.850 1.00 84.81 187 LYS A CA 1
ATOM 1471 C C . LYS A 1 187 ? -3.711 12.493 0.618 1.00 84.81 187 LYS A C 1
ATOM 1473 O O . LYS A 1 187 ? -2.795 12.900 -0.098 1.00 84.81 187 LYS A O 1
ATOM 1478 N N . PHE A 1 188 ? -4.997 12.745 0.385 1.00 81.06 188 PHE A N 1
ATOM 1479 C CA . PHE A 1 188 ? -5.478 13.429 -0.817 1.00 81.06 188 PHE A CA 1
ATOM 1480 C C . PHE A 1 188 ? -5.607 14.938 -0.657 1.00 81.06 188 PHE A C 1
ATOM 1482 O O . PHE A 1 188 ? -5.935 15.628 -1.618 1.00 81.06 188 PHE A O 1
ATOM 1489 N N . LYS A 1 189 ? -5.335 15.469 0.542 1.00 82.94 189 LYS A N 1
ATOM 1490 C CA . LYS A 1 189 ? -5.536 16.887 0.861 1.00 82.94 189 LYS A CA 1
ATOM 1491 C C . LYS A 1 189 ? -6.955 17.324 0.488 1.00 82.94 189 LYS A C 1
ATOM 1493 O O . LYS A 1 189 ? -7.145 18.358 -0.147 1.00 82.94 189 LYS A O 1
ATOM 1498 N N . VAL A 1 190 ? -7.951 16.515 0.865 1.00 81.94 190 VAL A N 1
ATOM 1499 C CA . VAL A 1 190 ? -9.359 16.677 0.446 1.00 81.94 190 VAL A CA 1
ATOM 1500 C C . VAL A 1 190 ? -9.863 18.096 0.710 1.00 81.94 190 VAL A C 1
ATOM 1502 O O . VAL A 1 190 ? -10.543 18.673 -0.130 1.00 81.94 190 VAL A O 1
ATOM 1505 N N . ALA A 1 191 ? -9.463 18.695 1.835 1.00 80.75 191 ALA A N 1
ATOM 1506 C CA . ALA A 1 191 ? -9.850 20.059 2.178 1.00 80.75 191 ALA A CA 1
ATOM 1507 C C . ALA A 1 191 ? -9.380 21.121 1.166 1.00 80.75 191 ALA A C 1
ATOM 1509 O O . ALA A 1 191 ? -10.066 22.123 0.977 1.00 80.75 191 ALA A O 1
ATOM 1510 N N . ASP A 1 192 ? -8.245 20.883 0.511 1.00 76.19 192 ASP A N 1
ATOM 1511 C CA . ASP A 1 192 ? -7.631 21.810 -0.439 1.00 76.19 192 ASP A CA 1
ATOM 1512 C C . ASP A 1 192 ? -7.987 21.475 -1.895 1.00 76.19 192 ASP A C 1
ATOM 1514 O O . ASP A 1 192 ? -8.021 22.368 -2.742 1.00 76.19 192 ASP A O 1
ATOM 1518 N N . LYS A 1 193 ? -8.215 20.189 -2.196 1.00 73.56 193 LYS A N 1
ATOM 1519 C CA . LYS A 1 193 ? -8.288 19.663 -3.567 1.00 73.56 193 LYS A CA 1
ATOM 1520 C C . LYS A 1 193 ? -9.664 19.164 -4.003 1.00 73.56 193 LYS A C 1
ATOM 1522 O O . LYS A 1 193 ? -9.941 19.172 -5.198 1.00 73.56 193 LYS A O 1
ATOM 1527 N N . ASP A 1 194 ? -10.526 18.750 -3.076 1.00 73.38 194 ASP A N 1
ATOM 1528 C CA . ASP A 1 194 ? -11.803 18.113 -3.413 1.00 73.38 194 ASP A CA 1
ATOM 1529 C C . ASP A 1 194 ? -12.952 18.628 -2.526 1.00 73.38 194 ASP A C 1
ATOM 1531 O O . ASP A 1 194 ? -13.348 17.993 -1.539 1.00 73.38 194 ASP A O 1
ATOM 1535 N N . PRO A 1 195 ? -13.533 19.793 -2.873 1.00 75.12 195 PRO A N 1
ATOM 1536 C CA . PRO A 1 195 ? -14.648 20.361 -2.123 1.00 75.12 195 PRO A CA 1
ATOM 1537 C C . PRO A 1 195 ? -15.909 19.482 -2.164 1.00 75.12 195 PRO A C 1
ATOM 1539 O O . PRO A 1 195 ? -16.756 19.605 -1.277 1.00 75.12 195 PRO A O 1
ATOM 1542 N N . GLY A 1 196 ? -16.047 18.605 -3.167 1.00 76.69 196 GLY A N 1
ATOM 1543 C CA . GLY A 1 196 ? -17.170 17.676 -3.285 1.00 76.69 196 GLY A CA 1
ATOM 1544 C C . GLY A 1 196 ? -17.093 16.583 -2.225 1.00 76.69 196 GLY A C 1
ATOM 1545 O O . GLY A 1 196 ? -18.029 16.423 -1.435 1.00 76.69 196 GLY A O 1
ATOM 1546 N N . SER A 1 197 ? -15.948 15.901 -2.146 1.00 79.81 197 SER A N 1
ATOM 1547 C CA . SER A 1 197 ? -15.688 14.916 -1.092 1.00 79.81 197 SER A CA 1
ATOM 1548 C C . SER A 1 197 ? -15.678 15.563 0.288 1.00 79.81 197 SER A C 1
ATOM 1550 O O . SER A 1 197 ? -16.245 15.001 1.221 1.00 79.81 197 SER A O 1
ATOM 1552 N N . LEU A 1 198 ? -15.133 16.777 0.442 1.00 82.12 198 LEU A N 1
ATOM 1553 C CA . LEU A 1 198 ? -15.191 17.492 1.720 1.00 82.12 198 LEU A CA 1
ATOM 1554 C C . LEU A 1 198 ? -16.642 17.714 2.180 1.00 82.12 198 LEU A C 1
ATOM 1556 O O . LEU A 1 198 ? -16.975 17.404 3.322 1.00 82.12 198 LEU A O 1
ATOM 1560 N N . ALA A 1 199 ? -17.517 18.207 1.297 1.00 82.69 199 ALA A N 1
ATOM 1561 C CA . ALA A 1 199 ? -18.922 18.443 1.630 1.00 82.69 199 ALA A CA 1
ATOM 1562 C C . ALA A 1 199 ? -19.657 17.148 2.007 1.00 82.69 199 ALA A C 1
ATOM 1564 O O . ALA A 1 199 ? -20.467 17.147 2.939 1.00 82.69 199 ALA A O 1
ATOM 1565 N N . LEU A 1 200 ? -19.355 16.048 1.312 1.00 80.12 200 LEU A N 1
ATOM 1566 C CA . LEU A 1 200 ? -19.874 14.720 1.624 1.00 80.12 200 LEU A CA 1
ATOM 1567 C C . LEU A 1 200 ? -19.445 14.263 3.027 1.00 80.12 200 LEU A C 1
ATOM 1569 O O . LEU A 1 200 ? -20.291 13.884 3.839 1.00 80.12 200 LEU A O 1
ATOM 1573 N N . LEU A 1 201 ? -18.149 14.347 3.329 1.00 81.62 201 LEU A N 1
ATOM 1574 C CA . LEU A 1 201 ? -17.594 13.949 4.623 1.00 81.62 201 LEU A CA 1
ATOM 1575 C C . LEU A 1 201 ? -18.163 14.799 5.760 1.00 81.62 201 LEU A C 1
ATOM 1577 O O . LEU A 1 201 ? -18.638 14.252 6.751 1.00 81.62 201 LEU A O 1
ATOM 1581 N N . THR A 1 202 ? -18.239 16.118 5.576 1.00 82.31 202 THR A N 1
ATOM 1582 C CA . THR A 1 202 ? -18.872 17.026 6.541 1.00 82.31 202 THR A CA 1
ATOM 1583 C C . THR A 1 202 ? -20.360 16.722 6.733 1.00 82.31 202 THR A C 1
ATOM 1585 O O . THR A 1 202 ? -20.894 16.884 7.831 1.00 82.31 202 THR A O 1
ATOM 1588 N N . ALA A 1 203 ? -21.071 16.264 5.700 1.00 82.88 203 ALA A N 1
ATOM 1589 C CA . ALA A 1 203 ? -22.467 15.861 5.844 1.00 82.88 203 ALA A CA 1
ATOM 1590 C C . ALA A 1 203 ? -22.633 14.588 6.691 1.00 82.88 203 ALA A C 1
ATOM 1592 O O . ALA A 1 203 ? -23.627 14.498 7.411 1.00 82.88 203 ALA A O 1
ATOM 1593 N N . ILE A 1 204 ? -21.690 13.642 6.613 1.00 80.88 204 ILE A N 1
ATOM 1594 C CA . ILE A 1 204 ? -21.658 12.419 7.436 1.00 80.88 204 ILE A CA 1
ATOM 1595 C C . ILE A 1 204 ? -21.264 12.754 8.879 1.00 80.88 204 ILE A C 1
ATOM 1597 O O . ILE A 1 204 ? -21.905 12.277 9.809 1.00 80.88 204 ILE A O 1
ATOM 1601 N N . GLU A 1 205 ? -20.270 13.625 9.071 1.00 79.19 205 GLU A N 1
ATOM 1602 C CA . GLU A 1 205 ? -19.845 14.102 10.396 1.00 79.19 205 GLU A CA 1
ATOM 1603 C C . GLU A 1 205 ? -20.981 14.783 11.163 1.00 79.19 205 GLU A C 1
ATOM 1605 O O . GLU A 1 205 ? -21.153 14.561 12.359 1.00 79.19 205 GLU A O 1
ATOM 1610 N N . ASN A 1 206 ? -21.782 15.596 10.468 1.00 81.19 206 ASN A N 1
ATOM 1611 C CA . ASN A 1 206 ? -22.913 16.297 11.072 1.00 81.19 206 ASN A CA 1
ATOM 1612 C C . ASN A 1 206 ? -24.162 15.418 11.235 1.00 81.19 206 ASN A C 1
ATOM 1614 O O . ASN A 1 206 ? -25.029 15.740 12.048 1.00 81.19 206 ASN A O 1
ATOM 1618 N N . ASP A 1 207 ? -24.295 14.356 10.438 1.00 82.44 207 ASP A N 1
ATOM 1619 C CA . ASP A 1 207 ? -25.440 13.446 10.469 1.00 82.44 207 ASP A CA 1
ATOM 1620 C C . ASP A 1 207 ? -25.004 11.993 10.196 1.00 82.44 207 ASP A C 1
ATOM 1622 O O . ASP A 1 207 ? -25.088 11.514 9.056 1.00 82.44 207 ASP A O 1
ATOM 1626 N N . PRO A 1 208 ? -24.594 11.267 11.256 1.00 78.50 208 PRO A N 1
ATOM 1627 C CA . PRO A 1 208 ? -24.249 9.848 11.220 1.00 78.50 208 PRO A CA 1
ATOM 1628 C C . PRO A 1 208 ? -25.234 8.937 10.489 1.00 78.50 208 PRO A C 1
ATOM 1630 O O . PRO A 1 208 ? -24.829 7.929 9.912 1.00 78.50 208 PRO A O 1
ATOM 1633 N N . SER A 1 209 ? -26.529 9.282 10.478 1.00 78.31 209 SER A N 1
ATOM 1634 C CA . SER A 1 209 ? -27.560 8.453 9.841 1.00 78.31 209 SER A CA 1
ATOM 1635 C C . SER A 1 209 ? -27.398 8.359 8.321 1.00 78.31 209 SER A C 1
ATOM 1637 O O . SER A 1 209 ? -27.931 7.443 7.689 1.00 78.31 209 SER A O 1
ATOM 1639 N N . LYS A 1 210 ? -26.622 9.274 7.727 1.00 79.75 210 LYS A N 1
ATOM 1640 C CA . LYS A 1 210 ? -26.320 9.279 6.296 1.00 79.75 210 LYS A CA 1
ATOM 1641 C C . LYS A 1 210 ? -25.227 8.296 5.901 1.00 79.75 210 LYS A C 1
ATOM 1643 O O . LYS A 1 210 ? -25.111 8.017 4.713 1.00 79.75 210 LYS A O 1
ATOM 1648 N N . LEU A 1 211 ? -24.462 7.743 6.846 1.00 80.75 211 LEU A N 1
ATOM 1649 C CA . LEU A 1 211 ? -23.341 6.847 6.544 1.00 80.75 211 LEU A CA 1
ATOM 1650 C C . LEU A 1 211 ? -23.765 5.670 5.653 1.00 80.75 211 LEU A C 1
ATOM 1652 O O . LEU A 1 211 ? -23.161 5.416 4.613 1.00 80.75 211 LEU A O 1
ATOM 1656 N N . LYS A 1 212 ? -24.876 5.010 6.002 1.00 76.12 212 LYS A N 1
ATOM 1657 C CA . LYS A 1 212 ? -25.394 3.861 5.249 1.00 76.12 212 LYS A CA 1
ATOM 1658 C C . LYS A 1 212 ? -25.770 4.196 3.801 1.00 76.12 212 LYS A C 1
ATOM 1660 O O . LYS A 1 212 ? -25.655 3.335 2.927 1.00 76.12 212 LYS A O 1
ATOM 1665 N N . LEU A 1 213 ? -26.192 5.435 3.533 1.00 77.19 213 LEU A N 1
ATOM 1666 C CA . LEU A 1 213 ? -26.556 5.896 2.187 1.00 77.19 213 LEU A CA 1
ATOM 1667 C C . LEU A 1 213 ? -25.343 5.981 1.253 1.00 77.19 213 LEU A C 1
ATOM 1669 O O . LEU A 1 213 ? -25.518 5.893 0.042 1.00 77.19 213 LEU A O 1
ATOM 1673 N N . TYR A 1 214 ? -24.135 6.118 1.802 1.00 71.44 214 TYR A N 1
ATOM 1674 C CA . TYR A 1 214 ? -22.898 6.258 1.031 1.00 71.44 214 TYR A CA 1
ATOM 1675 C C . TYR A 1 214 ? -22.106 4.958 0.900 1.00 71.44 214 TYR A C 1
ATOM 1677 O O . TYR A 1 214 ? -21.024 4.959 0.324 1.00 71.44 214 TYR A O 1
ATOM 1685 N N . SER A 1 215 ? -22.664 3.844 1.376 1.00 71.81 215 SER A N 1
ATOM 1686 C CA . SER A 1 215 ? -22.005 2.538 1.324 1.00 71.81 215 SER A CA 1
ATOM 1687 C C . SER A 1 215 ? -21.619 2.087 -0.079 1.00 71.81 215 SER A C 1
ATOM 1689 O O . SER A 1 215 ? -20.499 1.624 -0.272 1.00 71.81 215 SER A O 1
ATOM 1691 N N . GLY A 1 216 ? -22.509 2.280 -1.057 1.00 72.88 216 GLY A N 1
ATOM 1692 C CA . GLY A 1 216 ? -22.204 2.014 -2.464 1.00 72.88 216 GLY A CA 1
ATOM 1693 C C . GLY A 1 216 ? -21.033 2.861 -2.952 1.00 72.88 216 GLY A C 1
ATOM 1694 O O . GLY A 1 216 ? -20.063 2.320 -3.446 1.00 72.88 216 GLY A O 1
ATOM 1695 N N . VAL A 1 217 ? -21.058 4.167 -2.675 1.00 74.19 217 VAL A N 1
ATOM 1696 C CA . VAL A 1 217 ? -20.010 5.102 -3.116 1.00 74.19 217 VAL A CA 1
ATOM 1697 C C . VAL A 1 217 ? -18.636 4.755 -2.533 1.00 74.19 217 VAL A C 1
ATOM 1699 O O . VAL A 1 217 ? -17.641 4.833 -3.240 1.00 74.19 217 VAL A O 1
ATOM 1702 N N . VAL A 1 218 ? -18.553 4.370 -1.253 1.00 72.69 218 VAL A N 1
ATOM 1703 C CA . VAL A 1 218 ? -17.269 3.995 -0.627 1.00 72.69 218 VAL A CA 1
ATOM 1704 C C . VAL A 1 218 ? -16.701 2.719 -1.252 1.00 72.69 218 VAL A C 1
ATOM 1706 O O . VAL A 1 218 ? -15.505 2.667 -1.530 1.00 72.69 218 VAL A O 1
ATOM 1709 N N . ARG A 1 219 ? -17.552 1.719 -1.511 1.00 72.75 219 ARG A N 1
ATOM 1710 C CA . ARG A 1 219 ? -17.142 0.467 -2.163 1.00 72.75 219 ARG A CA 1
ATOM 1711 C C . ARG A 1 219 ? -16.748 0.676 -3.618 1.00 72.75 219 ARG A C 1
ATOM 1713 O O . ARG A 1 219 ? -15.701 0.183 -4.016 1.00 72.75 219 ARG A O 1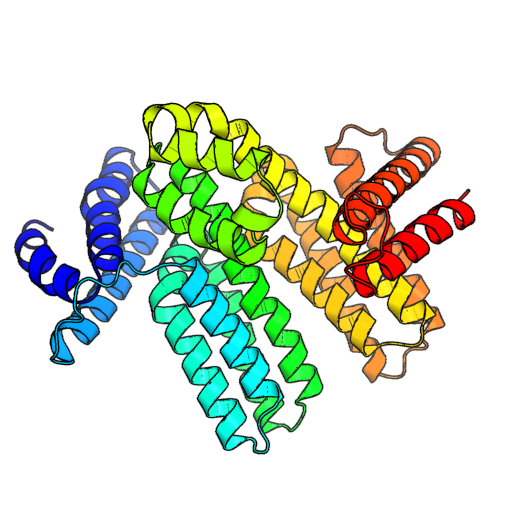
ATOM 1720 N N . ASP A 1 220 ? -17.539 1.442 -4.364 1.00 74.38 220 ASP A N 1
ATOM 1721 C CA . ASP A 1 220 ? -17.251 1.788 -5.757 1.00 74.38 220 ASP A CA 1
ATOM 1722 C C . ASP A 1 220 ? -15.899 2.510 -5.842 1.00 74.38 220 ASP A C 1
ATOM 1724 O O . ASP A 1 220 ? -15.038 2.098 -6.603 1.00 74.38 220 ASP A O 1
ATOM 1728 N N . ASN A 1 221 ? -15.628 3.479 -4.958 1.00 71.31 221 ASN A N 1
ATOM 1729 C CA . ASN A 1 221 ? -14.330 4.159 -4.913 1.00 71.31 221 ASN A CA 1
ATOM 1730 C C . ASN A 1 221 ? -13.154 3.212 -4.595 1.00 71.31 221 ASN A C 1
ATOM 1732 O O . ASN A 1 221 ? -12.050 3.414 -5.096 1.0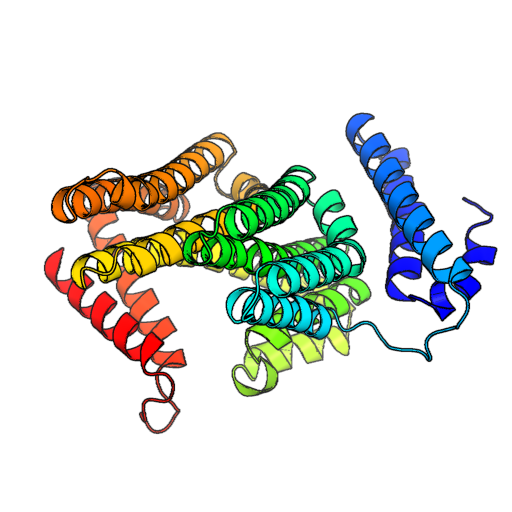0 71.31 221 ASN A O 1
ATOM 1736 N N . MET A 1 222 ? -13.345 2.209 -3.729 1.00 72.62 222 MET A N 1
ATOM 1737 C CA . MET A 1 222 ? -12.303 1.217 -3.431 1.00 72.62 222 MET A CA 1
ATOM 1738 C C . MET A 1 222 ? -12.036 0.292 -4.619 1.00 72.62 222 MET A C 1
ATOM 1740 O O . MET A 1 222 ? -10.874 -0.010 -4.894 1.00 72.62 222 MET A O 1
ATOM 1744 N N . LEU A 1 223 ? -13.095 -0.140 -5.309 1.00 72.06 223 LEU A N 1
ATOM 1745 C CA . LEU A 1 223 ? -12.991 -0.932 -6.533 1.00 72.06 223 LEU A CA 1
ATOM 1746 C C . LEU A 1 223 ? -12.333 -0.119 -7.646 1.00 72.06 223 LEU A C 1
ATOM 1748 O O . LEU A 1 223 ? -11.374 -0.602 -8.234 1.00 72.06 223 LEU A O 1
ATOM 1752 N N . ASP A 1 224 ? -12.731 1.137 -7.836 1.00 74.25 224 ASP A N 1
ATOM 1753 C CA . ASP A 1 224 ? -12.113 2.054 -8.793 1.00 74.25 224 ASP A CA 1
ATOM 1754 C C . ASP A 1 224 ? -10.612 2.202 -8.523 1.00 74.25 224 ASP A C 1
ATOM 1756 O O . ASP A 1 224 ? -9.804 2.111 -9.441 1.00 74.25 224 ASP A O 1
ATOM 1760 N N . ILE A 1 225 ? -10.204 2.386 -7.261 1.00 73.44 225 ILE A N 1
ATOM 1761 C CA . ILE A 1 225 ? -8.781 2.461 -6.893 1.00 73.44 225 ILE A CA 1
ATOM 1762 C C . ILE A 1 225 ? -8.064 1.155 -7.215 1.00 73.44 225 ILE A C 1
ATOM 1764 O O . ILE A 1 225 ? -6.955 1.191 -7.743 1.00 73.44 225 ILE A O 1
ATOM 1768 N N . PHE A 1 226 ? -8.670 0.013 -6.902 1.00 75.00 226 PHE A N 1
ATOM 1769 C CA . PHE A 1 226 ? -8.120 -1.290 -7.250 1.00 75.00 226 PHE A CA 1
ATOM 1770 C C . PHE A 1 226 ? -7.942 -1.433 -8.773 1.00 75.00 226 PHE A C 1
ATOM 1772 O O . PHE A 1 226 ? -6.840 -1.742 -9.231 1.00 75.00 226 PHE A O 1
ATOM 1779 N N . GLU A 1 227 ? -8.985 -1.176 -9.558 1.00 75.81 227 GLU A N 1
ATOM 1780 C CA . GLU A 1 227 ? -8.992 -1.334 -11.013 1.00 75.81 227 GLU A CA 1
ATOM 1781 C C . GLU A 1 227 ? -8.018 -0.371 -11.691 1.00 75.81 227 GLU A C 1
ATOM 1783 O O . GLU A 1 227 ? -7.183 -0.791 -12.494 1.00 75.81 227 GLU A O 1
ATOM 1788 N N . LEU A 1 228 ? -8.075 0.912 -11.323 1.00 77.25 228 LEU A N 1
ATOM 1789 C CA . LEU A 1 228 ? -7.210 1.944 -11.883 1.00 77.25 228 LEU A CA 1
ATOM 1790 C C . LEU A 1 228 ? -5.761 1.717 -11.475 1.00 77.25 228 LEU A C 1
ATOM 1792 O O . LEU A 1 228 ? -4.904 1.592 -12.348 1.00 77.25 228 LEU A O 1
ATOM 1796 N N . LYS A 1 229 ? -5.467 1.609 -10.172 1.00 82.38 229 LYS A N 1
ATOM 1797 C CA . LYS A 1 229 ? -4.075 1.566 -9.703 1.00 82.38 229 LYS A CA 1
ATOM 1798 C C . LYS A 1 229 ? -3.374 0.266 -10.075 1.00 82.38 229 LYS A C 1
ATOM 1800 O O . LYS A 1 229 ? -2.193 0.300 -10.390 1.00 82.38 229 LYS A O 1
ATOM 1805 N N . THR A 1 230 ? -4.054 -0.879 -10.140 1.00 82.00 230 THR A N 1
ATOM 1806 C CA . THR A 1 230 ? -3.367 -2.114 -10.577 1.00 82.00 230 THR A CA 1
ATOM 1807 C C . THR A 1 230 ? -2.919 -2.067 -12.039 1.00 82.00 230 THR A C 1
ATOM 1809 O O . THR A 1 230 ? -1.868 -2.616 -12.366 1.00 82.00 230 THR A O 1
ATOM 1812 N N . VAL A 1 231 ? -3.656 -1.380 -12.916 1.00 86.81 231 VAL A N 1
ATOM 1813 C CA . VAL A 1 231 ? -3.291 -1.212 -14.333 1.00 86.81 231 VAL A CA 1
ATOM 1814 C C . VAL A 1 231 ? -2.318 -0.048 -14.535 1.00 86.81 231 VAL A C 1
ATOM 1816 O O . VAL A 1 231 ? -1.345 -0.182 -15.285 1.00 86.81 231 VAL A O 1
ATOM 1819 N N . GLU A 1 232 ? -2.573 1.081 -13.876 1.00 87.56 232 GLU A N 1
ATOM 1820 C CA . GLU A 1 232 ? -1.780 2.311 -13.953 1.00 87.56 232 GLU A CA 1
ATOM 1821 C C . GLU A 1 232 ? -0.337 2.076 -13.515 1.00 87.56 232 GLU A C 1
ATOM 1823 O O . GLU A 1 232 ? 0.584 2.384 -14.262 1.00 87.56 232 GLU A O 1
ATOM 1828 N N . GLU A 1 233 ? -0.128 1.432 -12.368 1.00 92.00 233 GLU A N 1
ATOM 1829 C CA . GLU A 1 233 ? 1.206 1.208 -11.800 1.00 92.00 233 GLU A CA 1
ATOM 1830 C C . GLU A 1 233 ? 2.074 0.313 -12.712 1.00 92.00 233 GLU A C 1
ATOM 1832 O O . GLU A 1 233 ? 3.292 0.480 -12.823 1.00 92.00 233 GLU A O 1
ATOM 1837 N N . LEU A 1 234 ? 1.457 -0.616 -13.454 1.00 93.31 234 LEU A N 1
ATOM 1838 C CA . LEU A 1 234 ? 2.163 -1.415 -14.461 1.00 93.31 234 LEU A CA 1
ATOM 1839 C C . LEU A 1 234 ? 2.458 -0.624 -15.744 1.00 93.31 234 LEU A C 1
ATOM 1841 O O . LEU A 1 234 ? 3.487 -0.862 -16.385 1.00 93.31 234 LEU A O 1
ATOM 1845 N N . GLU A 1 235 ? 1.585 0.310 -16.134 1.00 90.81 235 GLU A N 1
ATOM 1846 C CA . GLU A 1 235 ? 1.871 1.243 -17.231 1.00 90.81 235 GLU A CA 1
ATOM 1847 C C . GLU A 1 235 ? 3.010 2.195 -16.850 1.00 90.81 235 GLU A C 1
ATOM 1849 O O . GLU A 1 235 ? 3.940 2.374 -17.636 1.00 90.81 235 GLU A O 1
ATOM 1854 N N . GLU A 1 236 ? 3.005 2.727 -15.630 1.00 90.44 236 GLU A N 1
ATOM 1855 C CA . GLU A 1 236 ? 4.089 3.550 -15.096 1.00 90.44 236 GLU A CA 1
ATOM 1856 C C . GLU A 1 236 ? 5.414 2.788 -15.078 1.00 90.44 236 GLU A C 1
ATOM 1858 O O . GLU A 1 236 ? 6.442 3.291 -15.542 1.00 90.44 236 GLU A O 1
ATOM 1863 N N . ALA A 1 237 ? 5.404 1.517 -14.668 1.00 94.00 237 ALA A N 1
ATOM 1864 C CA . ALA A 1 237 ? 6.595 0.683 -14.755 1.00 94.00 237 ALA A CA 1
ATOM 1865 C C . ALA A 1 237 ? 7.121 0.553 -16.202 1.00 94.00 237 ALA A C 1
ATOM 1867 O O . ALA A 1 237 ? 8.331 0.637 -16.442 1.00 94.00 237 ALA A O 1
ATOM 1868 N N . LEU A 1 238 ? 6.229 0.403 -17.190 1.00 92.81 238 LEU A N 1
ATOM 1869 C CA . LEU A 1 238 ? 6.591 0.387 -18.614 1.00 92.81 238 LEU A CA 1
ATOM 1870 C C . LEU A 1 238 ? 7.141 1.733 -19.101 1.00 92.81 238 LEU A C 1
ATOM 1872 O O . LEU A 1 238 ? 8.099 1.750 -19.886 1.00 92.81 238 LEU A O 1
ATOM 1876 N N . ILE A 1 239 ? 6.568 2.847 -18.641 1.00 89.94 239 ILE A N 1
ATOM 1877 C CA . ILE A 1 239 ? 7.058 4.201 -18.918 1.00 89.94 239 ILE A CA 1
ATOM 1878 C C . ILE A 1 239 ? 8.482 4.346 -18.380 1.00 89.94 239 ILE A C 1
ATOM 1880 O O . ILE A 1 239 ? 9.375 4.728 -19.138 1.00 89.94 239 ILE A O 1
ATOM 1884 N N . LYS A 1 240 ? 8.748 3.926 -17.139 1.00 92.69 240 LYS A N 1
ATOM 1885 C CA . LYS A 1 240 ? 10.094 3.985 -16.548 1.00 92.69 240 LYS A CA 1
ATOM 1886 C C . LYS A 1 240 ? 11.110 3.126 -17.277 1.00 92.69 240 LYS A C 1
ATOM 1888 O O . LYS A 1 240 ? 12.221 3.584 -17.538 1.00 92.69 240 LYS A O 1
ATOM 1893 N N . TYR A 1 241 ? 10.728 1.947 -17.762 1.00 93.00 241 TYR A N 1
ATOM 1894 C CA . TYR A 1 241 ? 11.610 1.209 -18.664 1.00 93.00 241 TYR A CA 1
ATOM 1895 C C . TYR A 1 241 ? 11.898 1.958 -19.977 1.00 93.00 241 TYR A C 1
ATOM 1897 O O . TYR A 1 241 ? 12.969 1.784 -20.559 1.00 93.00 241 TYR A O 1
ATOM 1905 N N . ASN A 1 242 ? 10.964 2.756 -20.507 1.00 88.62 242 ASN A N 1
ATOM 1906 C CA . ASN A 1 242 ? 11.208 3.596 -21.691 1.00 88.62 242 ASN A CA 1
ATOM 1907 C C . ASN A 1 242 ? 12.157 4.764 -21.428 1.00 88.62 242 ASN A C 1
ATOM 1909 O O . ASN A 1 242 ? 12.799 5.226 -22.369 1.00 88.62 242 ASN A O 1
ATOM 1913 N N . GLU A 1 243 ? 12.285 5.168 -20.171 1.00 90.69 243 GLU A N 1
ATOM 1914 C CA . GLU A 1 243 ? 13.232 6.172 -19.684 1.00 90.69 243 GLU A CA 1
ATOM 1915 C C . GLU A 1 243 ? 14.582 5.560 -19.263 1.00 90.69 243 GLU A C 1
ATOM 1917 O O . GLU A 1 243 ? 15.441 6.267 -18.743 1.00 90.69 243 GLU A O 1
ATOM 1922 N N . ASP A 1 244 ? 14.772 4.250 -19.478 1.00 90.12 244 ASP A N 1
ATOM 1923 C CA . ASP A 1 244 ? 15.894 3.453 -18.965 1.00 90.12 244 ASP A CA 1
ATOM 1924 C C . ASP A 1 244 ? 16.041 3.512 -17.423 1.00 90.12 244 ASP A C 1
ATOM 1926 O O . ASP A 1 244 ? 17.108 3.239 -16.868 1.00 90.12 244 ASP A O 1
ATOM 1930 N N . ASP A 1 245 ? 14.951 3.819 -16.711 1.00 92.19 245 ASP A N 1
ATOM 1931 C CA . ASP A 1 245 ? 14.876 3.889 -15.252 1.00 92.19 245 ASP A CA 1
ATOM 1932 C C . ASP A 1 245 ? 14.332 2.579 -14.659 1.00 92.19 245 ASP A C 1
ATOM 1934 O O . ASP A 1 245 ? 13.139 2.403 -14.402 1.00 92.19 245 ASP A O 1
ATOM 1938 N N . THR A 1 246 ? 15.229 1.626 -14.406 1.00 93.81 246 THR A N 1
ATOM 1939 C CA . THR A 1 246 ? 14.856 0.342 -13.790 1.00 93.81 246 THR A CA 1
ATOM 1940 C C . THR A 1 246 ? 14.438 0.481 -12.328 1.00 93.81 246 THR A C 1
ATOM 1942 O O . THR A 1 246 ? 13.648 -0.326 -11.840 1.00 93.81 246 THR A O 1
ATOM 1945 N N . TYR A 1 247 ? 14.929 1.500 -11.619 1.00 92.69 247 TYR A N 1
ATOM 1946 C CA . TYR A 1 247 ? 14.556 1.740 -10.228 1.00 92.69 247 TYR A CA 1
ATOM 1947 C C . TYR A 1 247 ? 13.136 2.299 -10.127 1.00 92.69 247 TYR A C 1
ATOM 1949 O O . TYR A 1 247 ? 12.350 1.830 -9.305 1.00 92.69 247 TYR A O 1
ATOM 1957 N N . GLY A 1 248 ? 12.799 3.268 -10.979 1.00 93.31 248 GLY A N 1
ATOM 1958 C CA . GLY A 1 248 ? 11.437 3.760 -11.132 1.00 93.31 248 GLY A CA 1
ATOM 1959 C C . GLY A 1 248 ? 10.483 2.621 -11.479 1.00 93.31 248 GLY A C 1
ATOM 1960 O O . GLY A 1 248 ? 9.471 2.461 -10.808 1.00 93.31 248 GLY A O 1
ATOM 1961 N N . ALA A 1 249 ? 10.847 1.757 -12.431 1.00 94.50 249 ALA A N 1
ATOM 1962 C CA . ALA A 1 249 ? 10.009 0.615 -12.795 1.00 94.50 249 ALA A CA 1
ATOM 1963 C C . ALA A 1 249 ? 9.748 -0.341 -11.617 1.00 94.50 249 ALA A C 1
ATOM 1965 O O . ALA A 1 249 ? 8.609 -0.754 -11.402 1.00 94.50 249 ALA A O 1
ATOM 1966 N N . LYS A 1 250 ? 10.779 -0.641 -10.811 1.00 94.81 250 LYS A N 1
ATOM 1967 C CA . LYS A 1 250 ? 10.621 -1.396 -9.555 1.00 94.81 250 LYS A CA 1
ATOM 1968 C C . LYS A 1 250 ? 9.674 -0.700 -8.585 1.00 94.81 250 LYS A C 1
ATOM 1970 O O . LYS A 1 250 ? 8.798 -1.345 -8.026 1.00 94.81 250 LYS A O 1
ATOM 1975 N N . LYS A 1 251 ? 9.835 0.610 -8.389 1.00 94.50 251 LYS A N 1
ATOM 1976 C CA . LYS A 1 251 ? 8.992 1.397 -7.481 1.00 94.50 251 LYS A CA 1
ATOM 1977 C C . LYS A 1 251 ? 7.505 1.221 -7.818 1.00 94.50 251 LYS A C 1
ATOM 1979 O O . LYS A 1 251 ? 6.760 0.834 -6.925 1.00 94.50 251 LYS A O 1
ATOM 1984 N N . TYR A 1 252 ? 7.099 1.429 -9.071 1.00 94.00 252 TYR A N 1
ATOM 1985 C CA . TYR A 1 252 ? 5.687 1.298 -9.462 1.00 94.00 252 TYR A CA 1
ATOM 1986 C C . TYR A 1 252 ? 5.196 -0.164 -9.426 1.00 94.00 252 TYR A C 1
ATOM 1988 O O . TYR A 1 252 ? 4.100 -0.438 -8.949 1.00 94.00 252 TYR A O 1
ATOM 1996 N N . ALA A 1 253 ? 6.032 -1.148 -9.791 1.00 94.50 253 ALA A N 1
ATOM 1997 C CA . ALA A 1 253 ? 5.664 -2.563 -9.640 1.00 94.50 253 ALA A CA 1
ATOM 1998 C C . ALA A 1 253 ? 5.390 -2.957 -8.171 1.00 94.50 253 ALA A C 1
ATOM 2000 O O . ALA A 1 253 ? 4.457 -3.709 -7.890 1.00 94.50 253 ALA A O 1
ATOM 2001 N N . TYR A 1 254 ? 6.178 -2.422 -7.231 1.00 93.62 254 TYR A N 1
ATOM 2002 C CA . TYR A 1 254 ? 5.932 -2.575 -5.797 1.00 93.62 254 TYR A CA 1
ATOM 2003 C C . TYR A 1 254 ? 4.636 -1.868 -5.381 1.00 93.62 254 TYR A C 1
ATOM 2005 O O . TYR A 1 254 ? 3.816 -2.470 -4.692 1.00 93.62 254 TYR A O 1
ATOM 2013 N N . GLU A 1 255 ? 4.431 -0.614 -5.796 1.00 91.12 255 GLU A N 1
ATOM 2014 C CA . GLU A 1 255 ? 3.212 0.140 -5.475 1.00 91.12 255 GLU A CA 1
ATOM 2015 C C . GLU A 1 255 ? 1.949 -0.615 -5.907 1.00 91.12 255 GLU A C 1
ATOM 2017 O O . GLU A 1 255 ? 1.085 -0.861 -5.062 1.00 91.12 255 GLU A O 1
ATOM 2022 N N . GLY A 1 256 ? 1.884 -1.082 -7.157 1.00 89.94 256 GLY A N 1
ATOM 2023 C CA . GLY A 1 256 ? 0.745 -1.849 -7.669 1.00 89.94 256 GLY A CA 1
ATOM 2024 C C . GLY A 1 256 ? 0.431 -3.106 -6.849 1.00 89.94 256 GLY A C 1
ATOM 2025 O O . GLY A 1 256 ? -0.731 -3.353 -6.519 1.00 89.94 256 GLY A O 1
ATOM 2026 N N . LEU A 1 257 ? 1.451 -3.884 -6.463 1.00 91.56 257 LEU A N 1
ATOM 2027 C CA . LEU A 1 257 ? 1.260 -5.083 -5.638 1.00 91.56 257 LEU A CA 1
ATOM 2028 C C . LEU A 1 257 ? 0.656 -4.752 -4.267 1.00 91.56 257 LEU A C 1
ATOM 2030 O O . LEU A 1 257 ? -0.254 -5.449 -3.819 1.00 91.56 257 LEU A O 1
ATOM 2034 N N . TYR A 1 258 ? 1.141 -3.708 -3.591 1.00 89.12 258 TYR A N 1
ATOM 2035 C CA . TYR A 1 258 ? 0.683 -3.389 -2.232 1.00 89.12 258 TYR A CA 1
ATOM 2036 C C . TYR A 1 258 ? -0.634 -2.610 -2.194 1.00 89.12 258 TYR A C 1
ATOM 2038 O O . TYR A 1 258 ? -1.375 -2.738 -1.217 1.00 89.12 258 TYR A O 1
ATOM 2046 N N . TYR A 1 259 ? -0.975 -1.887 -3.267 1.00 85.62 259 TYR A N 1
ATOM 2047 C CA . TYR A 1 259 ? -2.347 -1.431 -3.493 1.00 85.62 259 TYR A CA 1
ATOM 2048 C C . TYR A 1 259 ? -3.307 -2.619 -3.561 1.00 85.62 259 TYR A C 1
ATOM 2050 O O . TYR A 1 259 ? -4.295 -2.649 -2.830 1.00 85.62 259 TYR A O 1
ATOM 2058 N N . TYR A 1 260 ? -2.982 -3.622 -4.382 1.00 84.88 260 TYR A N 1
ATOM 2059 C CA . TYR A 1 260 ? -3.806 -4.818 -4.521 1.00 84.88 260 TYR A CA 1
ATOM 2060 C C . TYR A 1 260 ? -3.918 -5.605 -3.213 1.00 84.88 260 TYR A C 1
ATOM 2062 O O . TYR A 1 260 ? -5.016 -5.941 -2.779 1.00 84.88 260 TYR A O 1
ATOM 2070 N N . ARG A 1 261 ? -2.785 -5.895 -2.562 1.00 83.31 261 ARG A N 1
ATOM 2071 C CA . ARG A 1 261 ? -2.725 -6.857 -1.454 1.00 83.31 261 ARG A CA 1
ATOM 2072 C C . ARG A 1 261 ? -3.647 -6.496 -0.293 1.00 83.31 261 ARG A C 1
ATOM 2074 O O . ARG A 1 261 ? -4.276 -7.379 0.274 1.00 83.31 261 ARG A O 1
ATOM 2081 N N . THR A 1 262 ? -3.746 -5.218 0.042 1.00 78.38 262 THR A N 1
ATOM 2082 C CA . THR A 1 262 ? -4.593 -4.771 1.158 1.00 78.38 262 THR A CA 1
ATOM 2083 C C . THR A 1 262 ? -6.083 -4.773 0.790 1.00 78.38 262 THR A C 1
ATOM 2085 O O . THR A 1 262 ? -6.940 -4.959 1.654 1.00 78.38 262 THR A O 1
ATOM 2088 N N . LEU A 1 263 ? -6.398 -4.601 -0.498 1.00 81.06 263 LEU A N 1
ATOM 2089 C CA . LEU A 1 263 ? -7.762 -4.623 -1.035 1.00 81.06 263 LEU A CA 1
ATOM 2090 C C . LEU A 1 263 ? -8.250 -6.043 -1.375 1.00 81.06 263 LEU A C 1
ATOM 2092 O O . LEU A 1 263 ? -9.451 -6.233 -1.552 1.00 81.06 263 LEU A O 1
ATOM 2096 N N . ASP A 1 264 ? -7.345 -7.026 -1.433 1.00 78.75 264 ASP A N 1
ATOM 2097 C CA . ASP A 1 264 ? -7.585 -8.404 -1.885 1.00 78.75 264 ASP A CA 1
ATOM 2098 C C . ASP A 1 264 ? -8.871 -9.032 -1.305 1.00 78.75 264 ASP A C 1
ATOM 2100 O O . ASP A 1 264 ? -9.688 -9.494 -2.103 1.00 78.75 264 ASP A O 1
ATOM 2104 N N . PRO A 1 265 ? -9.177 -8.956 0.011 1.00 75.31 265 PRO A N 1
ATOM 2105 C CA . PRO A 1 265 ? -10.421 -9.529 0.537 1.00 75.31 265 PRO A CA 1
ATOM 2106 C C . PRO A 1 265 ? -11.705 -8.930 -0.065 1.00 75.31 265 PRO A C 1
ATOM 2108 O O . PRO A 1 265 ? -12.674 -9.653 -0.274 1.00 75.31 265 PRO A O 1
ATOM 2111 N N . TYR A 1 266 ? -11.715 -7.638 -0.407 1.00 76.12 266 TYR A N 1
ATOM 2112 C CA . TYR A 1 266 ? -12.862 -6.991 -1.063 1.00 76.12 266 TYR A CA 1
ATOM 2113 C C . TYR A 1 266 ? -12.919 -7.291 -2.556 1.00 76.12 266 TYR A C 1
ATOM 2115 O O . TYR A 1 266 ? -13.996 -7.436 -3.135 1.00 76.12 266 TYR A O 1
ATOM 2123 N N . VAL A 1 267 ? -11.754 -7.405 -3.190 1.00 78.31 267 VAL A N 1
ATOM 2124 C CA . VAL A 1 267 ? -11.659 -7.794 -4.597 1.00 78.31 267 VAL A CA 1
ATOM 2125 C C . VAL A 1 267 ? -12.205 -9.211 -4.784 1.00 78.31 267 VAL A C 1
ATOM 2127 O O . VAL A 1 267 ? -12.955 -9.449 -5.731 1.00 78.31 267 VAL A O 1
ATOM 2130 N N . VAL A 1 268 ? -11.913 -10.133 -3.858 1.00 84.25 268 VAL A N 1
ATOM 2131 C CA . VAL A 1 268 ? -12.459 -11.503 -3.846 1.00 84.25 268 VAL A CA 1
ATOM 2132 C C . VAL A 1 268 ? -13.988 -11.510 -3.902 1.00 84.25 268 VAL A C 1
ATOM 2134 O O . VAL A 1 268 ? -14.549 -12.291 -4.674 1.00 84.25 268 VAL A O 1
ATOM 2137 N N . ASP A 1 269 ? -14.661 -10.634 -3.155 1.00 80.25 269 ASP A N 1
ATOM 2138 C CA . ASP A 1 269 ? -16.125 -10.526 -3.175 1.00 80.25 269 ASP A CA 1
ATOM 2139 C C . ASP A 1 269 ? -16.665 -10.045 -4.533 1.00 80.25 269 ASP A C 1
ATOM 2141 O O . ASP A 1 269 ? -17.771 -10.417 -4.931 1.00 80.25 269 ASP A O 1
ATOM 2145 N N . SER A 1 270 ? -15.875 -9.254 -5.265 1.00 80.88 270 SER A N 1
ATOM 2146 C CA . SER A 1 270 ? -16.265 -8.654 -6.543 1.00 80.88 270 SER A CA 1
ATOM 2147 C C . SER A 1 270 ? -15.983 -9.555 -7.754 1.00 80.88 270 SER A C 1
ATOM 2149 O O . SER A 1 270 ? -16.849 -9.764 -8.608 1.00 80.88 270 SER A O 1
ATOM 2151 N N . ILE A 1 271 ? -14.774 -10.127 -7.832 1.00 84.25 271 ILE A N 1
ATOM 2152 C CA . ILE A 1 271 ? -14.304 -10.901 -8.999 1.00 84.25 271 ILE A CA 1
ATOM 2153 C C . ILE A 1 271 ? -14.229 -12.414 -8.747 1.00 84.25 271 ILE A C 1
ATOM 2155 O O . ILE A 1 271 ? -14.043 -13.190 -9.690 1.00 84.25 271 ILE A O 1
ATOM 2159 N N . GLY A 1 272 ? -14.407 -12.847 -7.497 1.00 88.62 272 GLY A N 1
ATOM 2160 C CA . GLY A 1 272 ? -14.296 -14.235 -7.055 1.00 88.62 272 GLY A CA 1
ATOM 2161 C C . GLY A 1 272 ? -12.854 -14.674 -6.774 1.00 88.62 272 GLY A C 1
ATOM 2162 O O . GLY A 1 272 ? -11.922 -14.301 -7.486 1.00 88.62 272 GLY A O 1
ATOM 2163 N N . GLN A 1 273 ? -12.684 -15.556 -5.779 1.00 89.06 273 GLN A N 1
ATOM 2164 C CA . GLN A 1 273 ? -11.373 -16.016 -5.284 1.00 89.06 273 GLN A CA 1
ATOM 2165 C C . GLN A 1 273 ? -10.409 -16.458 -6.392 1.00 89.06 273 GLN A C 1
ATOM 2167 O O . GLN A 1 273 ? -9.256 -16.060 -6.394 1.00 89.06 273 GLN A O 1
ATOM 2172 N N . GLY A 1 274 ? -10.869 -17.247 -7.368 1.00 91.62 274 GLY A N 1
ATOM 2173 C CA . GLY A 1 274 ? -9.981 -17.759 -8.417 1.00 91.62 274 GLY A CA 1
ATOM 2174 C C . GLY A 1 274 ? -9.379 -16.665 -9.307 1.00 91.62 274 GLY A C 1
ATOM 2175 O O . GLY A 1 274 ? -8.232 -16.791 -9.730 1.00 91.62 274 GLY A O 1
ATOM 2176 N N . LYS A 1 275 ? -10.132 -15.589 -9.581 1.00 90.50 275 LYS A N 1
ATOM 2177 C CA . LYS A 1 275 ? -9.624 -14.433 -10.334 1.00 90.50 275 LYS A CA 1
ATOM 2178 C C . LYS A 1 275 ? -8.758 -13.532 -9.458 1.00 90.50 275 LYS A C 1
ATOM 2180 O O . LYS A 1 275 ? -7.754 -13.033 -9.954 1.00 90.50 275 LYS A O 1
ATOM 2185 N N . ALA A 1 276 ? -9.110 -13.375 -8.183 1.00 89.62 276 ALA A N 1
ATOM 2186 C CA . ALA A 1 276 ? -8.287 -12.667 -7.206 1.00 89.62 276 ALA A CA 1
ATOM 2187 C C . ALA A 1 276 ? -6.907 -13.334 -7.045 1.00 89.62 276 ALA A C 1
ATOM 2189 O O . ALA A 1 276 ? -5.886 -12.686 -7.239 1.00 89.62 276 ALA A O 1
ATOM 2190 N N . ASP A 1 277 ? -6.850 -14.657 -6.861 1.00 90.31 277 ASP A N 1
ATOM 2191 C CA . ASP A 1 277 ? -5.590 -15.412 -6.782 1.00 90.31 277 ASP A CA 1
ATOM 2192 C C . ASP A 1 277 ? -4.739 -15.248 -8.053 1.00 90.31 277 ASP A C 1
ATOM 2194 O O . ASP A 1 277 ? -3.518 -15.080 -7.991 1.00 90.31 277 ASP A O 1
ATOM 2198 N N . GLN A 1 278 ? -5.384 -15.286 -9.227 1.00 92.88 278 GLN A N 1
ATOM 2199 C CA . GLN A 1 278 ? -4.705 -15.068 -10.503 1.00 92.88 278 GLN A CA 1
ATOM 2200 C C . GLN A 1 278 ? -4.125 -13.654 -10.588 1.00 92.88 278 GLN A C 1
ATOM 2202 O O . GLN A 1 278 ? -2.984 -13.484 -11.021 1.00 92.88 278 GLN A O 1
ATOM 2207 N N . LEU A 1 279 ? -4.902 -12.651 -10.186 1.00 91.38 279 LEU A N 1
ATOM 2208 C CA . LEU A 1 279 ? -4.482 -11.260 -10.205 1.00 91.38 279 LEU A CA 1
ATOM 2209 C C . LEU A 1 279 ? -3.336 -11.013 -9.224 1.00 91.38 279 LEU A C 1
ATOM 2211 O O . LEU A 1 279 ? -2.323 -10.438 -9.618 1.00 91.38 279 LEU A O 1
ATOM 2215 N N . TYR A 1 280 ? -3.425 -11.545 -8.005 1.00 90.62 280 TYR A N 1
ATOM 2216 C CA . TYR A 1 280 ? -2.337 -11.496 -7.035 1.00 90.62 280 TYR A CA 1
ATOM 2217 C C . TYR A 1 280 ? -1.039 -12.071 -7.610 1.00 90.62 280 TYR A C 1
ATOM 2219 O O . TYR A 1 280 ? -0.007 -11.399 -7.606 1.00 90.62 280 TYR A O 1
ATOM 2227 N N . GLY A 1 281 ? -1.105 -13.265 -8.209 1.00 94.19 281 GLY A N 1
ATOM 2228 C CA . GLY A 1 281 ? 0.056 -13.898 -8.834 1.00 94.19 281 GLY A CA 1
ATOM 2229 C C . GLY A 1 281 ? 0.639 -13.097 -10.006 1.00 94.19 281 GLY A C 1
ATOM 2230 O O . GLY A 1 281 ? 1.851 -13.118 -10.229 1.00 94.19 281 GLY A O 1
ATOM 2231 N N . LEU A 1 282 ? -0.187 -12.357 -10.754 1.00 96.19 282 LEU A N 1
ATOM 2232 C CA . LEU A 1 282 ? 0.286 -11.441 -11.798 1.00 96.19 282 LEU A CA 1
ATOM 2233 C C . LEU A 1 282 ? 0.999 -10.218 -11.208 1.00 96.19 282 LEU A C 1
ATOM 2235 O O . LEU A 1 282 ? 2.038 -9.820 -11.737 1.00 96.19 282 LEU A O 1
ATOM 2239 N N . MET A 1 283 ? 0.500 -9.663 -10.102 1.00 94.38 283 MET A N 1
ATOM 2240 C CA . MET A 1 283 ? 1.153 -8.546 -9.414 1.00 94.38 283 MET A CA 1
ATOM 2241 C C . MET A 1 283 ? 2.483 -8.975 -8.773 1.00 94.38 283 MET A C 1
ATOM 2243 O O . MET A 1 283 ? 3.489 -8.276 -8.911 1.00 94.38 283 MET A O 1
ATOM 2247 N N . GLU A 1 284 ? 2.544 -10.163 -8.163 1.00 95.19 284 GLU A N 1
ATOM 2248 C CA . GLU A 1 284 ? 3.804 -10.744 -7.676 1.00 95.19 284 GLU A CA 1
ATOM 2249 C C . GLU A 1 284 ? 4.796 -10.975 -8.823 1.00 95.19 284 GLU A C 1
ATOM 2251 O O . GLU A 1 284 ? 5.988 -10.674 -8.707 1.00 95.19 284 GLU A O 1
ATOM 2256 N N . LYS A 1 285 ? 4.306 -11.459 -9.970 1.00 97.12 285 LYS A N 1
ATOM 2257 C CA . LYS A 1 285 ? 5.121 -11.630 -11.174 1.00 97.12 285 LYS A CA 1
ATOM 2258 C C . LYS A 1 285 ? 5.662 -10.294 -11.687 1.00 97.12 285 LYS A C 1
ATOM 2260 O O . LYS A 1 285 ? 6.822 -10.247 -12.088 1.00 97.12 285 LYS A O 1
ATOM 2265 N N . ALA A 1 286 ? 4.870 -9.222 -11.674 1.00 96.94 286 ALA A N 1
ATOM 2266 C CA . ALA A 1 286 ? 5.327 -7.891 -12.071 1.00 96.94 286 ALA A CA 1
ATOM 2267 C C . ALA A 1 286 ? 6.474 -7.395 -11.175 1.00 96.94 286 ALA A C 1
ATOM 2269 O O . ALA A 1 286 ? 7.504 -6.944 -11.686 1.00 96.94 286 ALA A O 1
ATOM 2270 N N . MET A 1 287 ? 6.346 -7.567 -9.855 1.00 95.31 287 MET A N 1
ATOM 2271 C CA . MET A 1 287 ? 7.425 -7.279 -8.907 1.00 95.31 287 MET A CA 1
ATOM 2272 C C . MET A 1 287 ? 8.682 -8.102 -9.233 1.00 95.31 287 MET A C 1
ATOM 2274 O O . MET A 1 287 ? 9.758 -7.528 -9.400 1.00 95.31 287 MET A O 1
ATOM 2278 N N . ALA A 1 288 ? 8.548 -9.417 -9.437 1.00 95.81 288 ALA A N 1
ATOM 2279 C CA . ALA A 1 288 ? 9.671 -10.298 -9.767 1.00 95.81 288 ALA A CA 1
ATOM 2280 C C . ALA A 1 288 ? 10.361 -9.941 -11.100 1.00 95.81 288 ALA A C 1
ATOM 2282 O O . ALA A 1 288 ? 11.591 -9.964 -11.190 1.00 95.81 288 ALA A O 1
ATOM 2283 N N . ILE A 1 289 ? 9.592 -9.563 -12.131 1.00 96.69 289 ILE A N 1
ATOM 2284 C CA . ILE A 1 289 ? 10.139 -9.033 -13.391 1.00 96.69 289 ILE A CA 1
ATOM 2285 C C . ILE A 1 289 ? 10.987 -7.803 -13.086 1.00 96.69 289 ILE A C 1
ATOM 2287 O O . ILE A 1 289 ? 12.135 -7.725 -13.526 1.00 96.69 289 ILE A O 1
ATOM 2291 N N . SER A 1 290 ? 10.451 -6.867 -12.301 1.00 95.00 290 SER A N 1
ATOM 2292 C CA . SER A 1 290 ? 11.171 -5.647 -11.957 1.00 95.00 290 SER A CA 1
ATOM 2293 C C . SER A 1 290 ? 12.464 -5.921 -11.191 1.00 95.00 290 SER A C 1
ATOM 2295 O O . SER A 1 290 ? 13.488 -5.302 -11.488 1.00 95.00 290 SER A O 1
ATOM 2297 N N . ASP A 1 291 ? 12.467 -6.915 -10.301 1.00 93.25 291 ASP A N 1
ATOM 2298 C CA . ASP A 1 291 ? 13.652 -7.295 -9.541 1.00 93.25 291 ASP A CA 1
ATOM 2299 C C . ASP A 1 291 ? 14.750 -7.929 -10.384 1.00 93.25 291 ASP A C 1
ATOM 2301 O O . ASP A 1 291 ? 15.927 -7.610 -10.178 1.00 93.25 291 ASP A O 1
ATOM 2305 N N . SER A 1 292 ? 14.369 -8.701 -11.405 1.00 93.44 292 SER A N 1
ATOM 2306 C CA . SER A 1 292 ? 15.307 -9.348 -12.332 1.00 93.44 292 SER A CA 1
ATOM 2307 C C . SER A 1 292 ? 16.164 -8.371 -13.149 1.00 93.44 292 SER A C 1
ATOM 2309 O O . SER A 1 292 ? 17.162 -8.766 -13.754 1.00 93.44 292 SER A O 1
ATOM 2311 N N . ALA A 1 293 ? 15.847 -7.069 -13.126 1.00 88.44 293 ALA A N 1
ATOM 2312 C CA . ALA A 1 293 ? 16.718 -6.030 -13.673 1.00 88.44 293 ALA A CA 1
ATOM 2313 C C . ALA A 1 293 ? 18.126 -6.047 -13.048 1.00 88.44 293 ALA A C 1
ATOM 2315 O O . ALA A 1 293 ? 19.104 -5.710 -13.717 1.00 88.44 293 ALA A O 1
ATOM 2316 N N . ASN A 1 294 ? 18.241 -6.477 -11.787 1.00 81.44 294 ASN A N 1
ATOM 2317 C CA . ASN A 1 294 ? 19.525 -6.619 -11.098 1.00 81.44 294 ASN A CA 1
ATOM 2318 C C . ASN A 1 294 ? 20.301 -7.879 -11.528 1.00 81.44 294 ASN A C 1
ATOM 2320 O O . ASN A 1 294 ? 21.509 -7.952 -11.306 1.00 81.44 294 ASN A O 1
ATOM 2324 N N . ASP A 1 295 ? 19.642 -8.826 -12.200 1.00 87.50 295 ASP A N 1
ATOM 2325 C CA . ASP A 1 295 ? 20.206 -10.116 -12.618 1.00 87.50 295 ASP A CA 1
ATOM 2326 C C . ASP A 1 295 ? 20.761 -10.091 -14.055 1.00 87.50 295 ASP A C 1
ATOM 2328 O O . ASP A 1 295 ? 21.114 -11.125 -14.626 1.00 87.50 295 ASP A O 1
ATOM 2332 N N . GLY A 1 296 ? 20.851 -8.906 -14.668 1.00 83.25 296 GLY A N 1
ATOM 2333 C CA . GLY A 1 296 ? 21.399 -8.721 -16.015 1.00 83.25 296 GLY A CA 1
ATOM 2334 C C . GLY A 1 296 ? 20.410 -8.984 -17.155 1.00 83.25 296 GLY A C 1
ATOM 2335 O O . GLY A 1 296 ? 20.833 -9.087 -18.310 1.00 83.25 296 GLY A O 1
ATOM 2336 N N . VAL A 1 297 ? 19.107 -9.073 -16.864 1.00 91.12 297 VAL A N 1
ATOM 2337 C CA . VAL A 1 297 ? 18.049 -9.119 -17.885 1.00 91.12 297 VAL A CA 1
ATOM 2338 C C . VAL A 1 297 ? 18.008 -7.789 -18.645 1.00 91.12 297 VAL A C 1
ATOM 2340 O O . VAL A 1 297 ? 18.117 -6.713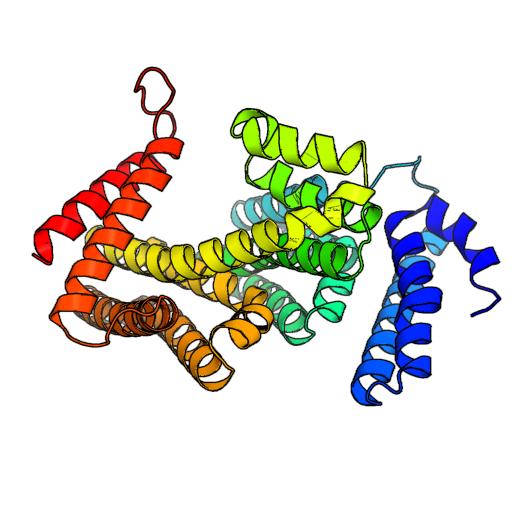 -18.055 1.00 91.12 297 VAL A O 1
ATOM 2343 N N . SER A 1 298 ? 17.866 -7.841 -19.973 1.00 94.31 298 SER A N 1
ATOM 2344 C CA . SER A 1 298 ? 17.856 -6.623 -20.786 1.00 94.31 298 SER A CA 1
ATOM 2345 C C . SER A 1 298 ? 16.570 -5.815 -20.574 1.00 94.31 298 SER A C 1
ATOM 2347 O O . SER A 1 298 ? 15.487 -6.380 -20.437 1.00 94.31 298 SER A O 1
ATOM 2349 N N . ILE A 1 299 ? 16.656 -4.480 -20.632 1.00 93.31 299 ILE A N 1
ATOM 2350 C CA . ILE A 1 299 ? 15.475 -3.598 -20.544 1.00 93.31 299 ILE A CA 1
ATOM 2351 C C . ILE A 1 299 ? 14.430 -3.949 -21.617 1.00 93.31 299 ILE A C 1
ATOM 2353 O O . ILE A 1 299 ? 13.231 -3.857 -21.366 1.00 93.31 299 ILE A O 1
ATOM 2357 N N . ALA A 1 300 ? 14.859 -4.390 -22.803 1.00 94.19 300 ALA A N 1
ATOM 2358 C CA . ALA A 1 300 ? 13.946 -4.830 -23.855 1.00 94.19 300 ALA A CA 1
ATOM 2359 C C . ALA A 1 300 ? 13.133 -6.066 -23.431 1.00 94.19 300 ALA A C 1
ATOM 2361 O O . ALA A 1 300 ? 11.918 -6.087 -23.622 1.00 94.19 300 ALA A O 1
ATOM 2362 N N . ASP A 1 301 ? 13.779 -7.052 -22.806 1.00 95.50 301 ASP A N 1
ATOM 2363 C CA . ASP A 1 301 ? 13.104 -8.258 -22.316 1.00 95.50 301 ASP A CA 1
ATOM 2364 C C . ASP A 1 301 ? 12.206 -7.954 -21.110 1.00 95.50 301 ASP A C 1
ATOM 2366 O O . ASP A 1 301 ? 11.108 -8.502 -21.009 1.00 95.50 301 ASP A O 1
ATOM 2370 N N . LEU A 1 302 ? 12.633 -7.052 -20.217 1.00 95.88 302 LEU A N 1
ATOM 2371 C CA . LEU A 1 302 ? 11.817 -6.580 -19.091 1.00 95.88 302 LEU A CA 1
ATOM 2372 C C . LEU A 1 302 ? 10.532 -5.903 -19.578 1.00 95.88 302 LEU A C 1
ATOM 2374 O O . LEU A 1 302 ? 9.447 -6.224 -19.096 1.00 95.88 302 LEU A O 1
ATOM 2378 N N . LYS A 1 303 ? 10.630 -5.028 -20.591 1.00 94.88 303 LYS A N 1
ATOM 2379 C CA . LYS A 1 303 ? 9.467 -4.375 -21.215 1.00 94.88 303 LYS A CA 1
ATOM 2380 C C . LYS A 1 303 ? 8.478 -5.378 -21.783 1.00 94.88 303 LYS A C 1
ATOM 2382 O O . LYS A 1 303 ? 7.280 -5.215 -21.587 1.00 94.88 303 LYS A O 1
ATOM 2387 N N . VAL A 1 304 ? 8.960 -6.396 -22.496 1.00 95.38 304 VAL A N 1
ATOM 2388 C CA . VAL A 1 304 ? 8.088 -7.424 -23.083 1.00 95.38 304 VAL A CA 1
ATOM 2389 C C . VAL A 1 304 ? 7.367 -8.196 -21.980 1.00 95.38 304 VAL A C 1
ATOM 2391 O O . VAL A 1 304 ? 6.144 -8.294 -22.008 1.00 95.38 304 VAL A O 1
ATOM 2394 N N . GLN A 1 305 ? 8.099 -8.665 -20.967 1.00 96.81 305 GLN A N 1
ATOM 2395 C CA . GLN A 1 305 ? 7.515 -9.420 -19.856 1.00 96.81 305 GLN A CA 1
ATOM 2396 C C . GLN A 1 305 ? 6.511 -8.596 -19.042 1.00 96.81 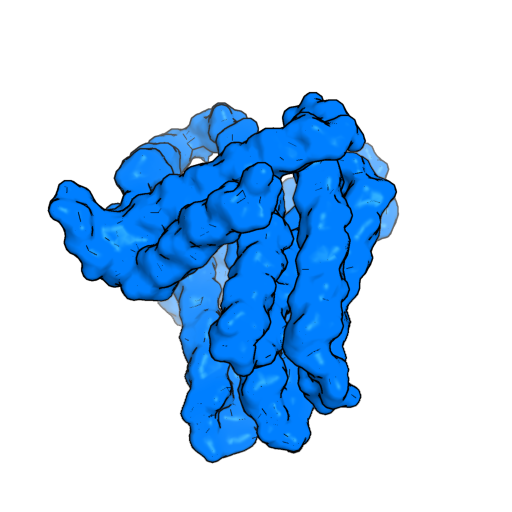305 GLN A C 1
ATOM 2398 O O . GLN A 1 305 ? 5.448 -9.110 -18.680 1.00 96.81 305 GLN A O 1
ATOM 2403 N N . MET A 1 306 ? 6.824 -7.325 -18.772 1.00 96.44 306 MET A N 1
ATOM 2404 C CA . MET A 1 306 ? 5.927 -6.412 -18.067 1.00 96.44 306 MET A CA 1
ATOM 2405 C C . MET A 1 306 ? 4.688 -6.098 -18.914 1.00 96.44 306 MET A C 1
ATOM 2407 O O . MET A 1 306 ? 3.576 -6.170 -18.403 1.00 96.44 306 MET A O 1
ATOM 2411 N N . LYS A 1 307 ? 4.847 -5.858 -20.226 1.00 94.00 307 LYS A N 1
ATOM 2412 C CA . LYS A 1 307 ? 3.725 -5.607 -21.148 1.00 94.00 307 LYS A CA 1
ATOM 2413 C C . LYS A 1 307 ? 2.787 -6.807 -21.225 1.00 94.00 307 LYS A C 1
ATOM 2415 O O . LYS A 1 307 ? 1.574 -6.629 -21.219 1.00 94.00 307 LYS A O 1
ATOM 2420 N N . ASP A 1 308 ? 3.326 -8.019 -21.288 1.00 94.56 308 ASP A N 1
ATOM 2421 C CA . ASP A 1 308 ? 2.502 -9.227 -21.332 1.00 94.56 308 ASP A CA 1
ATOM 2422 C C . ASP A 1 308 ? 1.817 -9.505 -19.989 1.00 94.56 308 ASP A C 1
ATOM 2424 O O . ASP A 1 308 ? 0.659 -9.904 -19.969 1.00 94.56 308 ASP A O 1
ATOM 2428 N N . THR A 1 309 ? 2.484 -9.228 -18.865 1.00 96.44 309 THR A N 1
ATOM 2429 C CA . THR A 1 309 ? 1.865 -9.337 -17.532 1.00 96.44 309 THR A CA 1
ATOM 2430 C C . THR A 1 309 ? 0.740 -8.316 -17.360 1.00 96.44 309 THR A C 1
ATOM 2432 O O . THR A 1 309 ? -0.352 -8.686 -16.937 1.00 96.44 309 THR A O 1
ATOM 2435 N N . LYS A 1 310 ? 0.958 -7.066 -17.787 1.00 92.81 310 LYS A N 1
ATOM 2436 C CA . LYS A 1 310 ? -0.058 -6.011 -17.776 1.00 92.81 310 LYS A CA 1
ATOM 2437 C C . LYS A 1 310 ? -1.305 -6.391 -18.574 1.00 92.81 310 LYS A C 1
ATOM 2439 O O . LYS A 1 310 ? -2.404 -6.207 -18.074 1.00 92.81 310 LYS A O 1
ATOM 2444 N N . LYS A 1 311 ? -1.155 -6.965 -19.772 1.00 90.31 311 LYS A N 1
ATOM 2445 C CA . LYS A 1 311 ? -2.306 -7.399 -20.589 1.00 90.31 311 LYS A CA 1
ATOM 2446 C C . LYS A 1 311 ? -3.192 -8.418 -19.875 1.00 90.31 311 LYS A C 1
ATOM 2448 O O . LYS A 1 311 ? -4.407 -8.387 -20.032 1.00 90.31 311 LYS A O 1
ATOM 2453 N N . GLU A 1 312 ? -2.594 -9.339 -19.123 1.00 92.50 312 GLU A N 1
ATOM 2454 C CA . GLU A 1 312 ? -3.362 -10.323 -18.355 1.00 92.50 312 GLU A CA 1
ATOM 2455 C C . GLU A 1 312 ? -4.085 -9.667 -17.167 1.00 92.50 312 GLU A C 1
ATOM 2457 O O . GLU A 1 312 ? -5.223 -10.032 -16.883 1.00 92.50 312 GLU A O 1
ATOM 2462 N N . VAL A 1 313 ? -3.472 -8.665 -16.523 1.00 91.62 313 VAL A N 1
ATOM 2463 C CA . VAL A 1 313 ? -4.124 -7.847 -15.481 1.00 91.62 313 VAL A CA 1
ATOM 2464 C C . VAL A 1 313 ? -5.296 -7.052 -16.063 1.00 91.62 313 VAL A C 1
ATOM 2466 O O . VAL A 1 313 ? -6.419 -7.183 -15.580 1.00 91.62 313 VAL A O 1
ATOM 2469 N N . GLU A 1 314 ? -5.062 -6.308 -17.150 1.00 88.06 314 GLU A N 1
ATOM 2470 C CA . GLU A 1 314 ? -6.084 -5.545 -17.884 1.00 88.06 314 GLU A CA 1
ATOM 2471 C C . GLU A 1 314 ? -7.264 -6.440 -18.270 1.00 88.06 314 GLU A C 1
ATOM 2473 O O . GLU A 1 314 ? -8.417 -6.076 -18.072 1.00 88.06 314 GLU A O 1
ATOM 2478 N N . LYS A 1 315 ? -6.994 -7.655 -18.755 1.00 87.81 315 LYS A N 1
ATOM 2479 C CA . LYS A 1 315 ? -8.045 -8.608 -19.110 1.00 87.81 315 LYS A CA 1
ATOM 2480 C C . LYS A 1 315 ? -8.929 -8.988 -17.918 1.00 87.81 315 LYS A C 1
ATOM 2482 O O . LYS A 1 315 ? -10.144 -9.062 -18.085 1.00 87.81 315 LYS A O 1
ATOM 2487 N N . ILE A 1 316 ? -8.357 -9.235 -16.736 1.00 89.19 316 ILE A N 1
ATOM 2488 C CA . ILE A 1 316 ? -9.144 -9.570 -15.536 1.00 89.19 316 ILE A CA 1
ATOM 2489 C C . ILE A 1 316 ? -10.058 -8.400 -15.155 1.00 89.19 316 ILE A C 1
ATOM 2491 O O . ILE A 1 316 ? -11.246 -8.624 -14.910 1.00 89.19 316 ILE A O 1
ATOM 2495 N N . VAL A 1 317 ? -9.522 -7.176 -15.164 1.00 85.81 317 VAL A N 1
ATOM 2496 C CA . VAL A 1 317 ? -10.269 -5.939 -14.873 1.00 85.81 317 VAL A CA 1
ATOM 2497 C C . VAL A 1 317 ? -11.386 -5.714 -15.902 1.00 85.81 317 VAL A C 1
ATOM 2499 O O . VAL A 1 317 ? -12.540 -5.499 -15.546 1.00 85.81 317 VAL A O 1
ATOM 2502 N N . MET A 1 318 ? -11.100 -5.870 -17.194 1.00 84.44 318 MET A N 1
ATOM 2503 C CA . MET A 1 318 ? -12.090 -5.691 -18.264 1.00 84.44 318 MET A CA 1
ATOM 2504 C C . MET A 1 318 ? -13.214 -6.732 -18.214 1.00 84.44 318 MET A C 1
ATOM 2506 O O . MET A 1 318 ? -14.385 -6.395 -18.389 1.00 84.44 318 MET A O 1
ATOM 2510 N N . GLU A 1 319 ? -12.883 -7.999 -17.953 1.00 85.38 319 GLU A N 1
ATOM 2511 C CA . GLU A 1 319 ? -13.891 -9.048 -17.786 1.00 85.38 319 GLU A CA 1
ATOM 2512 C C . GLU A 1 319 ? -14.779 -8.798 -16.560 1.00 85.38 319 GLU A C 1
ATOM 2514 O O . GLU A 1 319 ? -15.959 -9.155 -16.583 1.00 85.38 319 GLU A O 1
ATOM 2519 N N . HIS A 1 320 ? -14.231 -8.208 -15.491 1.00 84.69 320 HIS A N 1
ATOM 2520 C CA . HIS A 1 320 ? -15.025 -7.778 -14.341 1.00 84.69 320 HIS A CA 1
ATOM 2521 C C . HIS A 1 320 ? -16.029 -6.687 -14.734 1.00 84.69 320 HIS A C 1
ATOM 2523 O O . HIS A 1 320 ? -17.213 -6.802 -14.415 1.00 84.69 320 HIS A O 1
ATOM 2529 N N . ASN A 1 321 ? -15.592 -5.731 -15.555 1.00 81.75 321 ASN A N 1
ATOM 2530 C CA . ASN A 1 321 ? -16.412 -4.645 -16.097 1.00 81.75 321 ASN A CA 1
ATOM 2531 C C . ASN A 1 321 ? -17.400 -5.075 -17.201 1.00 81.75 321 ASN A C 1
ATOM 2533 O O . ASN A 1 321 ? -18.009 -4.238 -17.871 1.00 81.75 321 ASN A O 1
ATOM 2537 N N . GLY A 1 322 ? -17.601 -6.385 -17.389 1.00 83.19 322 GLY A N 1
ATOM 2538 C CA . GLY A 1 322 ? -18.581 -6.937 -18.327 1.00 83.19 322 GLY A CA 1
ATOM 2539 C C . GLY A 1 322 ? -18.196 -6.764 -19.796 1.00 83.19 322 GLY A C 1
ATOM 2540 O O . GLY A 1 322 ? -19.059 -6.863 -20.670 1.00 83.19 322 GLY A O 1
ATOM 2541 N N . ILE A 1 323 ? -16.920 -6.497 -20.079 1.00 83.56 323 ILE A N 1
ATOM 2542 C CA . ILE A 1 323 ? -16.404 -6.371 -21.439 1.00 83.56 323 ILE A CA 1
ATOM 2543 C C . ILE A 1 323 ? -16.147 -7.771 -21.997 1.00 83.56 323 ILE A C 1
ATOM 2545 O O . ILE A 1 323 ? -15.466 -8.593 -21.382 1.00 83.56 323 ILE A O 1
ATOM 2549 N N . ASP A 1 324 ? -16.697 -8.047 -23.181 1.00 71.50 324 ASP A N 1
ATOM 2550 C CA . ASP A 1 324 ? -16.485 -9.317 -23.873 1.00 71.50 324 ASP A CA 1
ATOM 2551 C C . ASP A 1 324 ? -14.984 -9.542 -24.116 1.00 71.50 324 ASP A C 1
ATOM 2553 O O . ASP A 1 324 ? -14.307 -8.688 -24.680 1.00 71.50 324 ASP A O 1
ATOM 2557 N N . GLY A 1 325 ? -14.461 -10.726 -23.781 1.00 68.81 325 GLY A N 1
ATOM 2558 C CA . GLY A 1 325 ? -13.037 -11.075 -23.931 1.00 68.81 325 GLY A CA 1
ATOM 2559 C C . GLY A 1 325 ? -12.532 -11.209 -25.379 1.00 68.81 325 GLY A C 1
ATOM 2560 O O . GLY A 1 325 ? -11.558 -11.920 -25.633 1.00 68.81 325 GLY A O 1
ATOM 2561 N N . THR A 1 326 ? -13.211 -10.590 -26.349 1.00 79.75 326 THR A N 1
ATOM 2562 C CA . THR A 1 326 ? -12.754 -10.515 -27.742 1.00 79.75 326 THR A CA 1
ATOM 2563 C C . THR A 1 326 ? -11.572 -9.546 -27.860 1.00 79.75 326 THR A C 1
ATOM 2565 O O . THR A 1 326 ? -11.560 -8.527 -27.167 1.00 79.75 326 THR A O 1
ATOM 2568 N N . PRO A 1 327 ? -10.587 -9.805 -28.741 1.00 78.06 327 PRO A N 1
ATOM 2569 C CA . PRO A 1 327 ? -9.435 -8.918 -28.910 1.00 78.06 327 PRO A CA 1
ATOM 2570 C C . PRO A 1 327 ? -9.819 -7.464 -29.213 1.00 78.06 327 PRO A C 1
ATOM 2572 O O . PRO A 1 327 ? -9.190 -6.544 -28.700 1.00 78.06 327 PRO A O 1
ATOM 2575 N N . GLU A 1 328 ? -10.862 -7.250 -30.017 1.00 79.88 328 GLU A N 1
ATOM 2576 C CA . GLU A 1 328 ? -11.329 -5.920 -30.405 1.00 79.88 328 GLU A CA 1
ATOM 2577 C C . GLU A 1 328 ? -11.977 -5.166 -29.236 1.00 79.88 328 GLU A C 1
ATOM 2579 O O . GLU A 1 328 ? -11.725 -3.974 -29.064 1.00 79.88 328 GLU A O 1
ATOM 2584 N N . ALA A 1 329 ? -12.786 -5.844 -28.416 1.00 76.69 329 ALA A N 1
ATOM 2585 C CA . ALA A 1 329 ? -13.408 -5.227 -27.245 1.00 76.69 329 ALA A CA 1
ATOM 2586 C C . ALA A 1 329 ? -12.372 -4.894 -26.163 1.00 76.69 329 ALA A C 1
ATOM 2588 O O . ALA A 1 329 ? -12.407 -3.792 -25.620 1.00 76.69 329 ALA A O 1
ATOM 2589 N N . LEU A 1 330 ? -11.405 -5.787 -25.924 1.00 74.31 330 LEU A N 1
ATOM 2590 C CA . LEU A 1 330 ? -10.291 -5.539 -25.002 1.00 74.31 330 LEU A CA 1
ATOM 2591 C C . LEU A 1 330 ? -9.409 -4.372 -25.477 1.00 74.31 330 LEU A C 1
ATOM 2593 O O . LEU A 1 330 ? -9.004 -3.534 -24.677 1.00 74.31 330 LEU A O 1
ATOM 2597 N N . ALA A 1 331 ? -9.149 -4.264 -26.784 1.00 77.44 331 ALA A N 1
ATOM 2598 C CA . ALA A 1 331 ? -8.386 -3.144 -27.334 1.00 77.44 331 ALA A CA 1
ATOM 2599 C C . ALA A 1 331 ? -9.112 -1.799 -27.149 1.00 77.44 331 ALA A C 1
ATOM 2601 O O . ALA A 1 331 ? -8.500 -0.817 -26.730 1.00 77.44 331 ALA A O 1
ATOM 2602 N N . LEU A 1 332 ? -10.421 -1.747 -27.425 1.00 77.94 332 LEU A N 1
ATOM 2603 C CA . LEU A 1 332 ? -11.227 -0.538 -27.224 1.00 77.94 332 LEU A CA 1
ATOM 2604 C C . LEU A 1 332 ? -11.326 -0.147 -25.746 1.00 77.94 332 LEU A C 1
ATOM 2606 O O . LEU A 1 332 ? -11.230 1.037 -25.425 1.00 77.94 332 LEU A O 1
ATOM 2610 N N . ALA A 1 333 ? -11.481 -1.133 -24.863 1.00 77.31 333 ALA A N 1
ATOM 2611 C CA . ALA A 1 333 ? -11.484 -0.935 -23.420 1.00 77.31 333 ALA A CA 1
ATOM 2612 C C . ALA A 1 333 ? -10.153 -0.362 -22.927 1.00 77.31 333 ALA A C 1
ATOM 2614 O O . ALA A 1 333 ? -10.144 0.670 -22.269 1.00 77.31 333 ALA A O 1
ATOM 2615 N N . GLY A 1 334 ? -9.024 -0.932 -23.357 1.00 76.12 334 GLY A N 1
ATOM 2616 C CA . GLY A 1 334 ? -7.703 -0.436 -22.966 1.00 76.12 334 GLY A CA 1
ATOM 2617 C C . GLY A 1 334 ? -7.441 1.003 -23.420 1.00 76.12 334 GLY A C 1
ATOM 2618 O O . GLY A 1 334 ? -6.781 1.768 -22.718 1.00 76.12 334 GLY A O 1
ATOM 2619 N N . ILE A 1 335 ? -7.989 1.418 -24.568 1.00 79.94 335 ILE A N 1
ATOM 2620 C CA . ILE A 1 335 ? -7.952 2.826 -24.994 1.00 79.94 335 ILE A CA 1
ATOM 2621 C C . ILE A 1 335 ? -8.799 3.696 -24.057 1.00 79.94 335 ILE A C 1
ATOM 2623 O O . ILE A 1 335 ? -8.357 4.781 -23.677 1.00 79.94 335 ILE A O 1
ATOM 2627 N N . ALA A 1 336 ? -10.001 3.245 -23.691 1.00 80.12 336 ALA A N 1
ATOM 2628 C CA . ALA A 1 336 ? -10.882 3.972 -22.782 1.00 80.12 336 ALA A CA 1
ATOM 2629 C C . ALA A 1 336 ? -10.256 4.141 -21.387 1.00 80.12 336 ALA A C 1
ATOM 2631 O O . ALA A 1 336 ? -10.247 5.262 -20.878 1.00 80.12 336 ALA A O 1
ATOM 2632 N N . ASP A 1 337 ? -9.657 3.087 -20.830 1.00 77.69 337 ASP A N 1
ATOM 2633 C CA . ASP A 1 337 ? -8.983 3.115 -19.526 1.00 77.69 337 ASP A CA 1
ATOM 2634 C C . ASP A 1 337 ? -7.802 4.090 -19.538 1.00 77.69 337 ASP A C 1
ATOM 2636 O O . ASP A 1 337 ? -7.671 4.941 -18.661 1.00 77.69 337 ASP A O 1
ATOM 2640 N N . ARG A 1 338 ? -6.982 4.079 -20.596 1.00 78.25 338 ARG A N 1
ATOM 2641 C CA . ARG A 1 338 ? -5.878 5.045 -20.739 1.00 78.25 338 ARG A CA 1
ATOM 2642 C C . ARG A 1 338 ? -6.368 6.480 -20.880 1.00 78.25 338 ARG A C 1
ATOM 2644 O O . ARG A 1 338 ? -5.762 7.386 -20.320 1.00 78.25 338 ARG A O 1
ATOM 2651 N N . LEU A 1 339 ? -7.457 6.714 -21.613 1.00 80.62 339 LEU A N 1
ATOM 2652 C CA . LEU A 1 339 ? -8.073 8.043 -21.684 1.00 80.62 339 LEU A CA 1
ATOM 2653 C C . LEU A 1 339 ? -8.640 8.472 -20.326 1.00 80.62 339 LEU A C 1
ATOM 2655 O O . LEU A 1 339 ? -8.615 9.663 -20.005 1.00 80.62 339 LEU A O 1
ATOM 2659 N N . HIS A 1 340 ? -9.130 7.522 -19.529 1.00 81.44 340 HIS A N 1
ATOM 2660 C CA . HIS A 1 340 ? -9.554 7.790 -18.167 1.00 81.44 340 HIS A CA 1
ATOM 2661 C C . HIS A 1 340 ? -8.369 8.197 -17.283 1.00 81.44 340 HIS A C 1
ATOM 2663 O O . HIS A 1 340 ? -8.478 9.232 -16.624 1.00 81.44 340 HIS A O 1
ATOM 2669 N N . LEU A 1 341 ? -7.242 7.481 -17.347 1.00 78.94 341 LEU A N 1
ATOM 2670 C CA . LEU A 1 341 ? -6.000 7.835 -16.646 1.00 78.94 341 LEU A CA 1
ATOM 2671 C C . LEU A 1 341 ? -5.489 9.219 -17.058 1.00 78.94 341 LEU A C 1
ATOM 2673 O O . LEU A 1 341 ? -5.256 10.064 -16.203 1.00 78.94 341 LEU A O 1
ATOM 2677 N N . VAL A 1 342 ? -5.439 9.514 -18.365 1.00 81.75 342 VAL A N 1
ATOM 2678 C CA . VAL A 1 342 ? -5.098 10.858 -18.872 1.00 81.75 342 VAL A CA 1
ATOM 2679 C C . VAL A 1 342 ? -5.986 11.922 -18.234 1.00 81.75 342 VAL A C 1
ATOM 2681 O O . VAL A 1 342 ? -5.501 12.979 -17.855 1.00 81.75 342 VAL A O 1
ATOM 2684 N N . LYS A 1 343 ? -7.293 11.675 -18.115 1.00 81.38 343 LYS A N 1
ATOM 2685 C CA . LYS A 1 343 ? -8.214 12.637 -17.504 1.00 81.38 343 LYS A CA 1
ATOM 2686 C C . LYS A 1 343 ? -7.941 12.821 -16.009 1.00 81.38 343 LYS A C 1
ATOM 2688 O O . LYS A 1 343 ? -8.004 13.958 -15.549 1.00 81.38 343 LYS A O 1
ATOM 2693 N N . VAL A 1 344 ? -7.721 11.732 -15.273 1.00 76.88 344 VAL A N 1
ATOM 2694 C CA . VAL A 1 344 ? -7.489 11.763 -13.821 1.00 76.88 344 VAL A CA 1
ATOM 2695 C C . VAL A 1 344 ? -6.182 12.489 -13.521 1.00 76.88 344 VAL A C 1
ATOM 2697 O O . VAL A 1 344 ? -6.217 13.521 -12.853 1.00 76.88 344 VAL A O 1
ATOM 2700 N N . GLU A 1 345 ? -5.075 12.059 -14.127 1.00 78.00 345 GLU A N 1
ATOM 2701 C CA . GLU A 1 345 ? -3.766 12.658 -13.856 1.00 78.00 345 GLU A CA 1
ATOM 2702 C C . GLU A 1 345 ? -3.658 14.097 -14.354 1.00 78.00 345 GLU A C 1
ATOM 2704 O O . GLU A 1 345 ? -3.056 14.947 -13.698 1.00 78.00 345 GLU A O 1
ATOM 2709 N N . TYR A 1 346 ? -4.316 14.438 -15.468 1.00 82.06 346 TYR A N 1
ATOM 2710 C CA . TYR A 1 346 ? -4.312 15.817 -15.950 1.00 82.06 346 TYR A CA 1
ATOM 2711 C C . TYR A 1 346 ? -4.951 16.775 -14.942 1.00 82.06 346 TYR A C 1
ATOM 2713 O O . TYR A 1 346 ? -4.466 17.892 -14.766 1.00 82.06 346 TYR A O 1
ATOM 2721 N N . VAL A 1 347 ? -6.024 16.352 -14.264 1.00 79.50 347 VAL A N 1
ATOM 2722 C CA . VAL A 1 347 ? -6.688 17.172 -13.238 1.00 79.50 347 VAL A CA 1
ATOM 2723 C C . VAL A 1 347 ? -5.767 17.422 -12.044 1.00 79.50 347 VAL A C 1
ATOM 2725 O O . VAL A 1 347 ? -5.800 18.516 -11.485 1.00 79.50 347 VAL A O 1
ATOM 2728 N N . ASP A 1 348 ? -4.919 16.461 -11.682 1.00 74.94 348 ASP A N 1
ATOM 2729 C CA . ASP A 1 348 ? -3.929 16.635 -10.614 1.00 74.94 348 ASP A CA 1
ATOM 2730 C C . ASP A 1 348 ? -2.656 17.375 -11.066 1.00 74.94 348 ASP A C 1
ATOM 2732 O O . ASP A 1 348 ? -1.953 17.976 -10.241 1.00 74.94 348 ASP A O 1
ATOM 2736 N N . ALA A 1 349 ? -2.386 17.385 -12.372 1.00 83.06 349 ALA A N 1
ATOM 2737 C CA . ALA A 1 349 ? -1.242 18.039 -12.993 1.00 83.06 349 ALA A CA 1
ATOM 2738 C C . ALA A 1 349 ? -1.402 19.557 -13.160 1.00 83.06 349 ALA A C 1
ATOM 2740 O O . ALA A 1 349 ? -0.404 20.286 -13.093 1.00 83.06 349 ALA A O 1
ATOM 2741 N N . ILE A 1 350 ? -2.627 20.042 -13.409 1.00 83.81 350 ILE A N 1
ATOM 2742 C CA . ILE A 1 350 ? -2.906 21.445 -13.753 1.00 83.81 350 ILE A CA 1
ATOM 2743 C C . ILE A 1 350 ? -3.878 22.134 -12.785 1.00 83.81 350 ILE A C 1
ATOM 2745 O O . ILE A 1 350 ? -4.784 21.518 -12.237 1.00 83.81 350 ILE A O 1
ATOM 2749 N N . ASP A 1 351 ? -3.728 23.447 -12.597 1.00 80.00 351 ASP A N 1
ATOM 2750 C CA . ASP A 1 351 ? -4.718 24.252 -11.872 1.00 80.00 351 ASP A CA 1
ATOM 2751 C C . ASP A 1 351 ? -5.875 24.735 -12.770 1.00 80.00 351 ASP A C 1
ATOM 2753 O O . ASP A 1 351 ? -5.875 24.574 -13.992 1.00 80.00 351 ASP A O 1
ATOM 2757 N N . GLY A 1 352 ? -6.869 25.404 -12.171 1.00 73.62 352 GLY A N 1
ATOM 2758 C CA . GLY A 1 352 ? -8.024 25.959 -12.892 1.00 73.62 352 GLY A CA 1
ATOM 2759 C C . GLY A 1 352 ? -7.698 27.059 -13.917 1.00 73.62 352 GLY A C 1
ATOM 2760 O O . GLY A 1 352 ? -8.600 27.512 -14.622 1.00 73.62 352 GLY A O 1
ATOM 2761 N N . THR A 1 353 ? -6.440 27.505 -14.009 1.00 83.88 353 THR A N 1
ATOM 2762 C CA . THR A 1 353 ? -5.947 28.440 -15.034 1.00 83.88 353 THR A CA 1
ATOM 2763 C C . THR A 1 353 ? -5.219 27.733 -16.182 1.00 83.88 353 THR A C 1
ATOM 2765 O O . THR A 1 353 ? -4.923 28.365 -17.198 1.00 83.88 353 THR A O 1
ATOM 2768 N N . GLY A 1 354 ? -4.973 26.425 -16.047 1.00 82.31 354 GLY A N 1
ATOM 2769 C CA . GLY A 1 354 ? -4.196 25.614 -16.980 1.00 82.31 354 GLY A CA 1
ATOM 2770 C C . GLY A 1 354 ? -2.686 25.659 -16.729 1.00 82.31 354 GLY A C 1
ATOM 2771 O O . GLY A 1 354 ? -1.923 25.234 -17.597 1.00 82.31 354 GLY A O 1
ATOM 2772 N N . ALA A 1 355 ? -2.234 26.190 -15.587 1.00 86.00 355 ALA A N 1
ATOM 2773 C CA . ALA A 1 355 ? -0.823 26.159 -15.213 1.00 86.00 355 ALA A CA 1
ATOM 2774 C C . ALA A 1 355 ? -0.452 24.782 -14.649 1.00 86.00 355 ALA A C 1
ATOM 2776 O O . ALA A 1 355 ? -1.215 24.209 -13.874 1.00 86.00 355 ALA A O 1
ATOM 2777 N N . ILE A 1 356 ? 0.727 24.268 -15.012 1.00 89.75 356 ILE A N 1
ATOM 2778 C CA . ILE A 1 356 ? 1.253 23.016 -14.456 1.00 89.75 356 ILE A CA 1
ATOM 2779 C C . ILE A 1 356 ? 1.649 23.266 -12.999 1.00 89.75 356 ILE A C 1
ATOM 2781 O O . ILE A 1 356 ? 2.477 24.134 -12.713 1.00 89.75 356 ILE A O 1
ATOM 2785 N N . ILE A 1 357 ? 1.037 22.513 -12.088 1.00 83.81 357 ILE A N 1
ATOM 2786 C CA . ILE A 1 357 ? 1.288 22.570 -10.642 1.00 83.81 357 ILE A CA 1
ATOM 2787 C C . ILE A 1 357 ? 1.948 21.295 -10.112 1.00 83.81 357 ILE A C 1
ATOM 2789 O O . ILE A 1 357 ? 2.473 21.302 -8.997 1.00 83.81 357 ILE A O 1
ATOM 2793 N N . ASN A 1 358 ? 1.945 20.221 -10.904 1.00 80.06 358 ASN A N 1
ATOM 2794 C CA . ASN A 1 358 ? 2.644 18.982 -10.603 1.00 80.06 358 ASN A CA 1
ATOM 2795 C C . ASN A 1 358 ? 3.275 18.412 -11.884 1.00 80.06 358 ASN A C 1
ATOM 2797 O O . ASN A 1 358 ? 2.607 17.786 -12.703 1.00 80.06 358 ASN A O 1
ATOM 2801 N N . ASP A 1 359 ? 4.576 18.660 -12.059 1.00 79.81 359 ASP A N 1
ATOM 2802 C CA . ASP A 1 359 ? 5.325 18.256 -13.258 1.00 79.81 359 ASP A CA 1
ATOM 2803 C C . ASP A 1 359 ? 5.374 16.730 -13.446 1.00 79.81 359 ASP A C 1
ATOM 2805 O O . ASP A 1 359 ? 5.493 16.262 -14.577 1.00 79.81 359 ASP A O 1
ATOM 2809 N N . MET A 1 360 ? 5.286 15.963 -12.353 1.00 75.00 360 MET A N 1
ATOM 2810 C CA . MET A 1 360 ? 5.305 14.498 -12.386 1.00 75.00 360 MET A CA 1
ATOM 2811 C C . MET A 1 360 ? 4.019 13.959 -13.018 1.00 75.00 360 MET A C 1
ATOM 2813 O O . MET A 1 360 ? 4.100 13.358 -14.084 1.00 75.00 360 MET A O 1
ATOM 2817 N N . GLU A 1 361 ? 2.853 14.306 -12.465 1.00 79.00 361 GLU A N 1
ATOM 2818 C CA . GLU A 1 361 ? 1.544 13.877 -13.005 1.00 79.00 361 GLU A CA 1
ATOM 2819 C C . GLU A 1 361 ? 1.349 14.398 -14.438 1.00 79.00 361 GLU A C 1
ATOM 2821 O O . GLU A 1 361 ? 0.737 13.748 -15.285 1.00 79.00 361 GLU A O 1
ATOM 2826 N N . TYR A 1 362 ? 1.891 15.585 -14.760 1.00 82.69 362 TYR A N 1
ATOM 2827 C CA . TYR A 1 362 ? 1.832 16.114 -16.124 1.00 82.69 362 TYR A CA 1
ATOM 2828 C C . TYR A 1 362 ? 2.638 15.255 -17.107 1.00 82.69 362 TYR A C 1
ATOM 2830 O O . TYR A 1 362 ? 2.188 14.998 -18.227 1.00 82.69 362 TYR A O 1
ATOM 2838 N N . ALA A 1 363 ? 3.836 14.817 -16.713 1.00 79.62 363 ALA A N 1
ATOM 2839 C CA . ALA A 1 363 ? 4.660 13.935 -17.533 1.00 79.62 363 ALA A CA 1
ATOM 2840 C C . ALA A 1 363 ? 3.994 12.563 -17.726 1.00 79.62 363 ALA A C 1
ATOM 2842 O O . ALA A 1 363 ? 3.969 12.061 -18.852 1.00 79.62 363 ALA A O 1
ATOM 2843 N N . GLU A 1 364 ? 3.399 12.015 -16.666 1.00 77.50 364 GLU A N 1
ATOM 2844 C CA . GLU A 1 364 ? 2.636 10.759 -16.670 1.00 77.50 364 GLU A CA 1
ATOM 2845 C C . GLU A 1 364 ? 1.409 10.873 -17.594 1.00 77.50 364 GLU A C 1
ATOM 2847 O O . GLU A 1 364 ? 1.255 10.091 -18.535 1.00 77.50 364 GLU A O 1
ATOM 2852 N N . THR A 1 365 ? 0.638 11.962 -17.485 1.00 82.56 365 THR A N 1
ATOM 2853 C CA . THR A 1 365 ? -0.473 12.288 -18.401 1.00 82.56 365 THR A CA 1
ATOM 2854 C C . THR A 1 365 ? -0.040 12.258 -19.871 1.00 82.56 365 THR A C 1
ATOM 2856 O O . THR A 1 365 ? -0.708 11.672 -20.731 1.00 82.56 365 THR A O 1
ATOM 2859 N N . VAL A 1 366 ? 1.082 12.910 -20.195 1.00 82.62 366 VAL A N 1
ATOM 2860 C CA . VAL A 1 366 ? 1.617 12.953 -21.564 1.00 82.62 366 VAL A CA 1
ATOM 2861 C C . VAL A 1 366 ? 2.064 11.562 -22.019 1.00 82.62 366 VAL A C 1
ATOM 2863 O O . VAL A 1 366 ? 1.862 11.200 -23.184 1.00 82.62 366 VAL A O 1
ATOM 2866 N N . ALA A 1 367 ? 2.659 10.773 -21.126 1.00 78.75 367 ALA A N 1
ATOM 2867 C CA . ALA A 1 367 ? 3.087 9.413 -21.416 1.00 78.75 367 ALA A CA 1
ATOM 2868 C C . ALA A 1 367 ? 1.891 8.490 -21.708 1.00 78.75 367 ALA A C 1
ATOM 2870 O O . ALA A 1 367 ? 1.886 7.833 -22.756 1.00 78.75 367 ALA A O 1
ATOM 2871 N N . PHE A 1 368 ? 0.840 8.527 -20.883 1.00 80.56 368 PHE A N 1
ATOM 2872 C CA . PHE A 1 368 ? -0.403 7.782 -21.107 1.00 80.56 368 PHE A CA 1
ATOM 2873 C C . PHE A 1 368 ? -1.071 8.155 -22.435 1.00 80.56 368 PHE A C 1
ATOM 2875 O O . PHE A 1 368 ? -1.450 7.276 -23.218 1.00 80.56 368 PHE A O 1
ATOM 2882 N N . ALA A 1 369 ? -1.135 9.452 -22.754 1.00 79.44 369 ALA A N 1
ATOM 2883 C CA . ALA A 1 369 ? -1.696 9.930 -24.015 1.00 79.44 369 ALA A CA 1
ATOM 2884 C C . ALA A 1 369 ? -0.909 9.419 -25.238 1.00 79.44 369 ALA A C 1
ATOM 2886 O O . ALA A 1 369 ? -1.502 9.041 -26.250 1.00 79.44 369 ALA A O 1
ATOM 2887 N N . HIS A 1 370 ? 0.424 9.359 -25.158 1.00 71.44 370 HIS A N 1
ATOM 2888 C CA . HIS A 1 370 ? 1.256 8.817 -26.237 1.00 71.44 370 HIS A CA 1
ATOM 2889 C C . HIS A 1 370 ? 1.185 7.287 -26.351 1.00 71.44 370 HIS A C 1
ATOM 2891 O O . HIS A 1 370 ? 1.297 6.759 -27.463 1.00 71.44 370 HIS A O 1
ATOM 2897 N N . GLY A 1 371 ? 0.996 6.574 -25.237 1.00 64.12 371 GLY A N 1
ATOM 2898 C CA . GLY A 1 371 ? 0.781 5.125 -25.216 1.00 64.12 371 GLY A CA 1
ATOM 2899 C C . GLY A 1 371 ? -0.509 4.715 -25.934 1.00 64.12 371 GLY A C 1
ATOM 2900 O O . GLY A 1 371 ? -0.502 3.767 -26.721 1.00 64.12 371 GLY A O 1
ATOM 2901 N N . ALA A 1 372 ? -1.593 5.481 -25.760 1.00 53.25 372 ALA A N 1
ATOM 2902 C CA . ALA A 1 372 ? -2.877 5.253 -26.434 1.00 53.25 372 ALA A CA 1
ATOM 2903 C C . ALA A 1 372 ? -2.787 5.293 -27.975 1.00 53.25 372 ALA A C 1
ATOM 2905 O O . ALA A 1 372 ? -3.522 4.584 -28.658 1.00 53.25 372 ALA A O 1
ATOM 2906 N N . VAL A 1 373 ? -1.855 6.075 -28.534 1.00 45.22 373 VAL A N 1
ATOM 2907 C CA . VAL A 1 373 ? -1.680 6.217 -29.993 1.00 45.22 373 VAL A CA 1
ATOM 2908 C C . VAL A 1 373 ? -0.885 5.059 -30.610 1.00 45.22 373 VAL A C 1
ATOM 2910 O O . VAL A 1 373 ? -1.039 4.790 -31.796 1.00 45.22 373 VAL A O 1
ATOM 2913 N N . LYS A 1 374 ? -0.024 4.374 -29.843 1.00 45.44 374 LYS A N 1
ATOM 2914 C CA . LYS A 1 374 ? 0.855 3.307 -30.365 1.00 45.44 374 LYS A CA 1
ATOM 2915 C C . LYS A 1 374 ? 0.211 1.920 -30.424 1.00 45.44 374 LYS A C 1
ATOM 2917 O O . LYS A 1 374 ? 0.741 1.065 -31.126 1.00 45.44 374 LYS A O 1
ATOM 2922 N N . ASP A 1 375 ? -0.864 1.695 -29.671 1.00 40.91 375 ASP A N 1
ATOM 2923 C CA . ASP A 1 375 ? -1.608 0.427 -29.664 1.00 40.91 375 ASP A CA 1
ATOM 2924 C C . ASP A 1 375 ? -2.905 0.488 -30.523 1.00 40.91 375 ASP A C 1
ATOM 2926 O O . ASP A 1 375 ? -3.662 -0.482 -30.542 1.00 40.91 375 ASP A O 1
ATOM 2930 N N . CYS A 1 376 ? -3.134 1.593 -31.257 1.00 33.66 376 CYS A N 1
ATOM 2931 C CA . CYS A 1 376 ? -4.068 1.699 -32.397 1.00 33.66 376 CYS A CA 1
ATOM 2932 C C . CYS A 1 376 ? -3.339 1.392 -33.713 1.00 33.66 376 CYS A C 1
ATOM 2934 O O . CYS A 1 376 ? -3.977 0.818 -34.626 1.00 33.66 376 CYS A O 1
#

Secondary structure (DSSP, 8-state):
-TTTHHHHHHHHHHHHHHHHHHHHIIIIIHHHHHHHT--HHHHHHHHHHHHHHHHHHHHHHHT--PPP-----HHHHHHHHHHHHHHHHH-SSHHHHHHHHHHHHHHHHHHTHHHHHHH-HHHHHHHHHHHHHHHHHHHHT-HHHHHHHHHHHHHHHHHHHHHHHHHHHHTT-HHHHHHHHHHHHHHHTHHHH-HHHHHHHHHHHH-GGGGGGGHHHHHHHHHHHHHHHHHHHHHHHHHHHHTT-HHHHHHHHHHHHHHHHHHHHHHHHHH-HHHHHHHHHHHHHHHHHHHGGGGT--HHHHHHHHHHHHHHHHHHHHHHTT---SHHHHHHHHHHHHHHHHHHHHHHHB-TTS-BS-HHHHHHHHHHHHHHHH--

Foldseek 3Di:
DVCLVVLLVLLCLQPNPLSVVLVCLVPPVLVVCVVVVHDPVLNVLSVVLSVLSVVLSCCRSVVDDRDDPDPPQLQVLLVLLLVLQVVLLVDPALVSVLVSLVVSVVSCSNRPLSLLSNLPVVLSVQLVVLSVQLNVCSVVVNSLSNSLSSLLNNLSSLLSLLVQLLVCLVVLNLVSNLRSCSNVCNVVVCVVQPVPVVVVNVVCVVPSVCSNVCNVVSLVVLLVQLLLLLLLLLLQLLVCLVVVNLSSNLSSLSNNLSSLPSCLVVVCVQLNPVLSVVLNVLSVQSNVLSVCVVVVDDSVVSSVSSVVSSLSNLLSSCVSVVFPSDPVSSLVVLLVSLVVLLVVLCSVQADPVRDGPDVVSVVSSVSSVVVSVVSD

Radius of gyration: 21.92 Å; chains: 1; bounding box: 52×49×68 Å

Sequence (376 aa):
MDNYEFLEAPIGEYNNFLMKEIENDMREELRNMIESGSSEALIQATIQKITNDLDNAEDLVSSGSPAAEEVVKLGEQWAKVKKTLGNAYKAETTEESLALLADAEAIYNKHFASAAQMHDRATHNVIMECYDKAEQNYKDGDNKQAKLWIQCQEKSIYTLGMVMMEDSVSKNNSAAYIDWVDIVKTKFKVADKDPGSLALLTAIENDPSKLKLYSGVVRDNMLDIFELKTVEELEEALIKYNEDDTYGAKKYAYEGLYYYRTLDPYVVDSIGQGKADQLYGLMEKAMAISDSANDGVSIADLKVQMKDTKKEVEKIVMEHNGIDGTPEALALAGIADRLHLVKVEYVDAIDGTGAIINDMEYAETVAFAHGAVKDC